Protein AF-A0A526YKR3-F1 (afdb_monomer)

Radius of gyration: 18.51 Å; Cα contacts (8 Å, |Δi|>4): 406; chains: 1; bounding box: 50×47×49 Å

Mean predicted aligned error: 12.33 Å

Structure (mmCIF, N/CA/C/O backbone):
data_AF-A0A526YKR3-F1
#
_entry.id   AF-A0A526YKR3-F1
#
loop_
_atom_site.group_PDB
_atom_site.id
_atom_site.type_symbol
_atom_site.label_atom_id
_atom_site.label_alt_id
_atom_site.label_comp_id
_atom_site.label_asym_id
_atom_site.label_entity_id
_atom_site.label_seq_id
_atom_site.pdbx_PDB_ins_code
_atom_site.Cartn_x
_atom_site.Cartn_y
_atom_site.Cartn_z
_atom_site.occupancy
_atom_site.B_iso_or_equiv
_atom_site.auth_seq_id
_atom_site.auth_comp_id
_atom_site.auth_asym_id
_atom_site.auth_atom_id
_atom_site.pdbx_PDB_model_num
ATOM 1 N N . MET A 1 1 ? -1.014 -14.390 -8.210 1.00 29.95 1 MET A N 1
ATOM 2 C CA . MET A 1 1 ? -0.315 -14.130 -6.930 1.00 29.95 1 MET A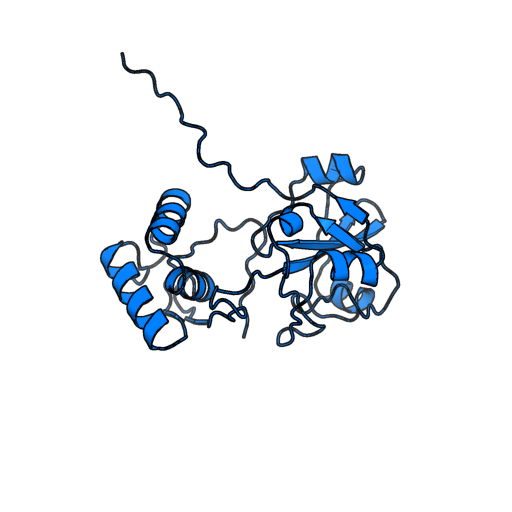 CA 1
ATOM 3 C C . MET A 1 1 ? 0.059 -12.651 -6.903 1.00 29.95 1 MET A C 1
ATOM 5 O O . MET A 1 1 ? 0.645 -12.193 -7.873 1.00 29.95 1 MET A O 1
ATOM 9 N N . ARG A 1 2 ? -0.350 -11.880 -5.886 1.00 34.53 2 ARG A N 1
ATOM 10 C CA . ARG A 1 2 ? 0.007 -10.453 -5.739 1.00 34.53 2 ARG A CA 1
ATOM 11 C C . ARG A 1 2 ? 1.278 -10.390 -4.881 1.00 34.53 2 ARG A C 1
ATOM 13 O O . ARG A 1 2 ? 1.299 -10.990 -3.812 1.00 34.53 2 ARG A O 1
ATOM 20 N N . ALA A 1 3 ? 2.345 -9.749 -5.351 1.00 31.16 3 ALA A N 1
ATOM 21 C CA . ALA A 1 3 ? 3.583 -9.617 -4.577 1.00 31.16 3 ALA A CA 1
ATOM 22 C C . ALA A 1 3 ? 3.488 -8.503 -3.511 1.00 31.16 3 ALA A C 1
ATOM 24 O O . ALA A 1 3 ? 2.885 -7.451 -3.724 1.00 31.16 3 ALA A O 1
ATOM 25 N N . PHE A 1 4 ? 4.092 -8.760 -2.349 1.00 35.62 4 PHE A N 1
ATOM 26 C CA . PHE A 1 4 ? 4.172 -7.838 -1.216 1.00 35.62 4 PHE A CA 1
ATOM 27 C C . PHE A 1 4 ? 5.488 -7.067 -1.244 1.00 35.62 4 PHE A C 1
ATOM 29 O O . PHE A 1 4 ? 6.558 -7.664 -1.346 1.00 35.62 4 PHE A O 1
ATOM 36 N N . PHE A 1 5 ? 5.425 -5.747 -1.072 1.00 35.66 5 PHE A N 1
ATOM 37 C CA . PHE A 1 5 ? 6.607 -4.942 -0.775 1.00 35.66 5 PHE A CA 1
ATOM 38 C C . PHE A 1 5 ? 6.733 -4.765 0.735 1.00 35.66 5 PHE A C 1
ATOM 40 O O . PHE A 1 5 ? 5.785 -4.340 1.399 1.00 35.66 5 PHE A O 1
ATOM 47 N N . ARG A 1 6 ? 7.916 -5.060 1.285 1.00 28.67 6 ARG A N 1
ATOM 48 C CA . ARG A 1 6 ? 8.225 -4.730 2.679 1.00 28.67 6 ARG A CA 1
ATOM 49 C C . ARG A 1 6 ? 8.150 -3.202 2.854 1.00 28.67 6 ARG A C 1
ATOM 51 O O . ARG A 1 6 ? 8.755 -2.475 2.058 1.00 28.67 6 ARG A O 1
ATOM 58 N N . PRO A 1 7 ? 7.439 -2.688 3.873 1.00 31.53 7 PRO A N 1
ATOM 59 C CA . PRO A 1 7 ? 7.455 -1.265 4.195 1.00 31.53 7 PRO A CA 1
ATOM 60 C C . PRO A 1 7 ? 8.904 -0.773 4.347 1.00 31.53 7 PRO A C 1
ATOM 62 O O . PRO A 1 7 ? 9.665 -1.337 5.126 1.00 31.53 7 PRO A O 1
ATOM 65 N N . GLY A 1 8 ? 9.309 0.243 3.575 1.00 33.47 8 GLY A N 1
ATOM 66 C CA . GLY A 1 8 ? 10.670 0.803 3.630 1.00 33.47 8 GLY A CA 1
ATOM 67 C C . GLY A 1 8 ? 11.578 0.509 2.423 1.00 33.47 8 GLY A C 1
ATOM 68 O O . GLY A 1 8 ? 12.514 1.272 2.171 1.00 33.47 8 GLY A O 1
ATOM 69 N N . THR A 1 9 ? 11.292 -0.503 1.598 1.00 43.19 9 THR A N 1
ATOM 70 C CA . THR A 1 9 ? 12.128 -0.838 0.425 1.00 43.19 9 THR A CA 1
ATOM 71 C C . THR A 1 9 ? 11.939 0.182 -0.691 1.00 43.19 9 THR A C 1
ATOM 73 O O . THR A 1 9 ? 10.834 0.268 -1.224 1.00 43.19 9 THR A O 1
ATOM 76 N N . ARG A 1 10 ? 12.956 1.008 -1.021 1.00 51.88 10 ARG A N 1
ATOM 77 C CA . ARG A 1 10 ? 12.908 1.879 -2.221 1.00 51.88 10 ARG A CA 1
ATOM 78 C C . ARG A 1 10 ? 12.440 1.002 -3.385 1.00 51.88 10 ARG A C 1
ATOM 80 O O . ARG A 1 10 ? 13.069 -0.017 -3.665 1.00 51.88 10 ARG A O 1
ATOM 87 N N . SER A 1 11 ? 11.265 1.298 -3.934 1.00 59.22 11 SER A N 1
ATOM 88 C CA . SER A 1 11 ? 10.612 0.383 -4.864 1.00 59.22 11 SER A CA 1
ATOM 89 C C . SER A 1 11 ? 11.416 0.361 -6.160 1.00 59.22 11 SER A C 1
ATOM 91 O O . SER A 1 11 ? 11.430 1.346 -6.891 1.00 59.22 11 SER A O 1
ATOM 93 N N . SER A 1 12 ? 12.113 -0.744 -6.426 1.00 72.94 12 SER A N 1
ATOM 94 C CA . SER A 1 12 ? 12.835 -0.976 -7.679 1.00 72.94 12 SER A CA 1
ATOM 95 C C . SER A 1 12 ? 11.827 -1.302 -8.779 1.00 72.94 12 SER A C 1
ATOM 97 O O . SER A 1 12 ? 11.601 -2.468 -9.106 1.00 72.94 12 SER A O 1
ATOM 99 N N . PHE A 1 13 ? 11.133 -0.279 -9.285 1.00 80.88 13 PHE A N 1
ATOM 100 C CA . PHE A 1 13 ?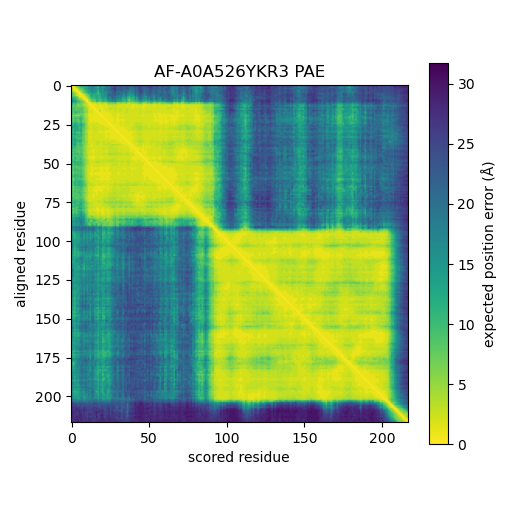 10.044 -0.468 -10.247 1.00 80.88 13 PHE A CA 1
ATOM 101 C C . PHE A 1 13 ? 10.523 -1.174 -11.522 1.00 80.88 13 PHE A C 1
ATOM 103 O O . PHE A 1 13 ? 9.814 -2.030 -12.038 1.00 80.88 13 PHE A O 1
ATOM 110 N N . HIS A 1 14 ? 11.743 -0.878 -11.978 1.00 90.44 14 HIS A N 1
ATOM 111 C CA . HIS A 1 14 ? 12.370 -1.499 -13.150 1.00 90.44 14 HIS A CA 1
ATOM 112 C C . HIS A 1 14 ? 12.821 -2.945 -12.937 1.00 90.44 14 HIS A C 1
ATOM 114 O O . HIS A 1 14 ? 13.105 -3.640 -13.902 1.00 90.44 14 HIS A O 1
ATOM 120 N N . ALA A 1 15 ? 12.916 -3.388 -11.685 1.00 85.44 15 ALA A N 1
ATOM 121 C CA . ALA A 1 15 ? 13.457 -4.689 -11.309 1.00 85.44 15 ALA A CA 1
ATOM 122 C C . ALA A 1 15 ? 12.457 -5.487 -10.465 1.00 85.44 15 ALA A C 1
ATOM 124 O O . ALA A 1 15 ? 12.858 -6.246 -9.598 1.00 85.44 15 ALA A O 1
ATOM 125 N N . SER A 1 16 ? 11.154 -5.244 -10.621 1.00 81.12 16 SER A N 1
ATOM 126 C CA . SER A 1 16 ? 10.121 -6.043 -9.959 1.00 81.12 16 SER A CA 1
ATOM 127 C C . SER A 1 16 ? 8.940 -6.266 -10.885 1.00 81.12 16 SER A C 1
ATOM 129 O O . SER A 1 16 ? 8.538 -5.349 -11.603 1.00 81.12 16 SER A O 1
ATOM 131 N N . GLY A 1 17 ? 8.333 -7.452 -10.823 1.00 70.81 17 GLY A N 1
ATOM 132 C CA . GLY A 1 17 ? 7.178 -7.789 -11.659 1.00 70.81 17 GLY A CA 1
ATOM 133 C C . GLY A 1 17 ? 6.062 -6.748 -11.529 1.00 70.81 17 GLY A C 1
ATOM 134 O O . GLY A 1 17 ? 5.647 -6.148 -12.518 1.00 70.81 17 GLY A O 1
ATOM 135 N N . ILE A 1 18 ? 5.623 -6.437 -10.305 1.00 69.88 18 ILE A N 1
ATOM 136 C CA . ILE A 1 18 ? 4.580 -5.416 -10.091 1.00 69.88 18 ILE A CA 1
ATOM 137 C C . ILE A 1 18 ? 5.016 -4.052 -10.621 1.00 69.88 18 ILE A C 1
ATOM 139 O O . ILE A 1 18 ? 4.227 -3.372 -11.273 1.00 69.88 18 ILE A O 1
ATOM 143 N N . GLY A 1 19 ? 6.255 -3.644 -10.342 1.00 78.00 19 GLY A N 1
ATOM 144 C CA . GLY A 1 19 ? 6.750 -2.343 -10.761 1.00 78.00 19 GLY A CA 1
ATOM 145 C C . GLY A 1 19 ? 6.691 -2.177 -12.274 1.00 78.00 19 GLY A C 1
ATOM 146 O O . GLY A 1 19 ? 6.124 -1.201 -12.761 1.00 78.00 19 GLY A O 1
ATOM 147 N N . LYS A 1 20 ? 7.174 -3.179 -13.013 1.00 87.12 20 LYS A N 1
ATOM 148 C CA . LYS A 1 20 ? 7.140 -3.188 -14.476 1.00 87.12 20 LYS A CA 1
ATOM 149 C C . LYS A 1 20 ? 5.714 -3.286 -15.026 1.00 87.12 20 LYS A C 1
ATOM 151 O O . LYS A 1 20 ? 5.400 -2.613 -16.002 1.00 87.12 20 LYS A O 1
ATOM 156 N N . ALA A 1 21 ? 4.830 -4.043 -14.368 1.00 75.75 21 ALA A N 1
ATOM 157 C CA . ALA A 1 21 ? 3.409 -4.101 -14.725 1.00 75.75 21 ALA A CA 1
ATOM 158 C C . ALA A 1 21 ? 2.715 -2.741 -14.570 1.00 75.75 21 ALA A C 1
ATOM 160 O O . ALA A 1 21 ? 1.887 -2.386 -15.396 1.00 75.75 21 ALA A O 1
ATOM 161 N N . VAL A 1 22 ? 3.062 -1.953 -13.548 1.00 79.00 22 VAL A N 1
ATOM 162 C CA . VAL A 1 22 ? 2.541 -0.586 -13.397 1.00 79.00 22 VAL A CA 1
ATOM 163 C C . VAL A 1 22 ? 3.149 0.342 -14.448 1.00 79.00 22 VAL A C 1
ATOM 165 O O . VAL A 1 22 ? 2.409 1.024 -15.153 1.00 79.00 22 VAL A O 1
ATOM 168 N N . LEU A 1 23 ? 4.480 0.352 -14.588 1.00 84.06 23 LEU A N 1
ATOM 169 C CA . LEU A 1 23 ? 5.191 1.244 -15.511 1.00 84.06 23 LEU A CA 1
ATOM 170 C C . LEU A 1 23 ? 4.730 1.090 -16.967 1.00 84.06 23 LEU A C 1
ATOM 172 O O . LEU A 1 23 ? 4.634 2.091 -17.670 1.00 84.06 23 LEU A O 1
ATOM 176 N N . ALA A 1 24 ? 4.412 -0.129 -17.408 1.00 86.06 24 ALA A N 1
ATOM 177 C CA . ALA A 1 24 ? 4.000 -0.407 -18.785 1.00 86.06 24 ALA A CA 1
ATOM 178 C C . ALA A 1 24 ? 2.694 0.293 -19.203 1.00 86.06 24 ALA A C 1
ATOM 180 O O . ALA A 1 24 ? 2.435 0.461 -20.394 1.00 86.06 24 ALA A O 1
ATOM 181 N N . HIS A 1 25 ? 1.883 0.719 -18.233 1.00 81.94 25 HIS A N 1
ATOM 182 C CA . HIS A 1 25 ? 0.598 1.378 -18.468 1.00 81.94 25 HIS A CA 1
ATOM 183 C C . HIS A 1 25 ? 0.586 2.850 -18.039 1.00 81.94 25 HIS A C 1
ATOM 185 O O . HIS A 1 25 ? -0.467 3.479 -18.043 1.00 81.94 25 HIS A O 1
ATOM 191 N N . LEU A 1 26 ? 1.743 3.413 -17.684 1.00 79.62 26 LEU A N 1
ATOM 192 C CA . LEU A 1 26 ? 1.886 4.846 -17.449 1.00 79.62 26 LEU A CA 1
ATOM 193 C C . LEU A 1 26 ? 2.267 5.581 -18.736 1.00 79.62 26 LEU A C 1
ATOM 195 O O . LEU A 1 26 ? 2.950 5.041 -19.605 1.00 79.62 26 LEU A O 1
ATOM 199 N N . GLU A 1 27 ? 1.890 6.856 -18.805 1.00 81.00 27 GLU A N 1
ATOM 200 C CA . GLU A 1 27 ? 2.369 7.766 -19.845 1.00 81.00 27 GLU A CA 1
ATOM 201 C C . GLU A 1 27 ? 3.907 7.897 -19.815 1.00 81.00 27 GLU A C 1
ATOM 203 O O . GLU A 1 27 ? 4.494 7.941 -18.722 1.00 81.00 27 GLU A O 1
ATOM 208 N N . PRO A 1 28 ? 4.588 8.023 -20.973 1.00 83.44 28 PRO A N 1
ATOM 209 C CA . PRO A 1 28 ? 6.052 8.063 -21.048 1.00 83.44 28 PRO A CA 1
ATOM 210 C C . PRO A 1 28 ? 6.698 9.119 -20.140 1.00 83.44 28 PRO A C 1
ATOM 212 O O . PRO A 1 28 ? 7.747 8.883 -19.535 1.00 83.44 28 PRO A O 1
ATOM 215 N N . GLN A 1 29 ? 6.053 10.278 -19.981 1.00 80.19 29 GLN A N 1
ATOM 216 C CA . GLN A 1 29 ? 6.527 11.360 -19.116 1.00 80.19 29 GLN A CA 1
ATOM 217 C C . GLN A 1 29 ? 6.503 10.945 -17.637 1.00 80.19 29 GLN A C 1
ATOM 219 O O . GLN A 1 29 ? 7.442 11.252 -16.894 1.00 80.19 29 GLN A O 1
ATOM 224 N N . ARG A 1 30 ? 5.465 10.207 -17.215 1.00 76.31 30 ARG A N 1
ATOM 225 C CA . ARG A 1 30 ? 5.330 9.673 -15.850 1.00 76.31 30 ARG A CA 1
ATOM 226 C C . ARG A 1 30 ? 6.339 8.561 -15.594 1.00 76.31 30 ARG A C 1
ATOM 228 O O . ARG A 1 30 ? 6.963 8.568 -14.536 1.00 76.31 30 ARG A O 1
ATOM 235 N N . VAL A 1 31 ? 6.564 7.668 -16.561 1.00 81.00 31 VAL A N 1
ATOM 236 C CA . VAL A 1 31 ? 7.635 6.656 -16.483 1.00 81.00 31 VAL A CA 1
ATOM 237 C C . VAL A 1 31 ? 8.982 7.344 -16.276 1.00 81.00 31 VAL A C 1
ATOM 239 O O . VAL A 1 31 ? 9.673 7.056 -15.301 1.00 81.00 31 VAL A O 1
ATOM 242 N N . GLY A 1 32 ? 9.321 8.328 -17.114 1.00 83.44 32 GLY A N 1
ATOM 243 C CA . GLY A 1 32 ? 10.562 9.091 -16.977 1.00 83.44 32 GLY A CA 1
ATOM 244 C C . GLY A 1 32 ? 10.705 9.779 -15.613 1.00 83.44 32 GLY A C 1
ATOM 245 O O . GLY A 1 32 ? 11.791 9.779 -15.037 1.00 83.44 32 GLY A O 1
ATOM 246 N N . ALA A 1 33 ? 9.619 10.329 -15.060 1.00 78.50 33 ALA A N 1
ATOM 247 C CA . ALA A 1 33 ? 9.621 10.931 -13.726 1.00 78.50 33 ALA A CA 1
ATOM 248 C C . ALA A 1 33 ? 9.877 9.902 -12.612 1.00 78.50 33 ALA A C 1
ATOM 250 O O . ALA A 1 33 ? 10.681 10.162 -11.715 1.00 78.50 33 ALA A O 1
ATOM 251 N N . VAL A 1 34 ? 9.245 8.724 -12.688 1.00 77.62 34 VAL A N 1
ATOM 252 C CA . VAL A 1 34 ? 9.480 7.625 -11.739 1.00 77.62 34 VAL A CA 1
ATOM 253 C C . VAL A 1 34 ? 10.937 7.175 -11.802 1.00 77.62 34 VAL A C 1
ATOM 255 O O . VAL A 1 34 ? 11.591 7.136 -10.762 1.00 77.62 34 VAL A O 1
ATOM 258 N N . LEU A 1 35 ? 11.472 6.926 -13.000 1.00 85.94 35 LEU A N 1
ATOM 259 C CA . LEU A 1 35 ? 12.841 6.432 -13.181 1.00 85.94 35 LEU A CA 1
ATOM 260 C C . LEU A 1 35 ? 13.904 7.440 -12.737 1.00 85.94 35 LEU A C 1
ATOM 262 O O . LEU A 1 35 ? 14.876 7.044 -12.100 1.00 85.94 35 LEU A O 1
ATOM 266 N N . ARG A 1 36 ? 13.712 8.744 -12.983 1.00 85.56 36 ARG A N 1
ATOM 267 C CA . ARG A 1 36 ? 14.613 9.787 -12.451 1.00 85.56 36 ARG A CA 1
ATOM 268 C C . ARG A 1 36 ? 14.665 9.787 -10.923 1.00 85.56 36 ARG A C 1
ATOM 270 O O . ARG A 1 36 ? 15.706 10.090 -10.351 1.00 85.56 36 ARG A O 1
ATOM 277 N N . ARG A 1 37 ? 13.552 9.453 -10.263 1.00 78.44 37 ARG A N 1
ATOM 278 C CA . ARG A 1 37 ? 13.442 9.432 -8.798 1.00 78.44 37 ARG A CA 1
ATOM 279 C C . ARG A 1 37 ? 13.991 8.148 -8.183 1.00 78.44 37 ARG A C 1
ATOM 281 O O . ARG A 1 37 ? 14.605 8.195 -7.122 1.00 78.44 37 ARG A O 1
ATOM 288 N N . THR A 1 38 ? 13.710 7.000 -8.793 1.00 77.94 38 THR A N 1
ATOM 289 C CA . THR A 1 38 ? 14.065 5.688 -8.230 1.00 77.94 38 THR A CA 1
ATOM 290 C C . THR A 1 38 ? 15.414 5.175 -8.709 1.00 77.94 38 THR A C 1
ATOM 292 O O . THR A 1 38 ? 15.998 4.325 -8.044 1.00 77.94 38 THR A O 1
ATOM 295 N N . GLY A 1 39 ? 15.905 5.689 -9.837 1.00 88.12 39 GLY A N 1
ATOM 296 C CA . GLY A 1 39 ? 17.078 5.175 -10.526 1.00 88.12 39 GLY A CA 1
ATOM 297 C C . GLY A 1 39 ? 16.824 3.827 -11.202 1.00 88.12 39 GLY A C 1
ATOM 298 O O . GLY A 1 39 ? 15.737 3.251 -11.116 1.00 88.12 39 GLY A O 1
ATOM 299 N N . LEU A 1 40 ? 17.872 3.340 -11.865 1.00 92.31 40 LEU A N 1
ATOM 300 C CA . LEU A 1 40 ? 17.950 2.032 -12.518 1.00 92.31 40 LEU A CA 1
ATOM 301 C C . LEU A 1 40 ? 19.101 1.216 -11.918 1.00 92.31 40 LEU A C 1
ATOM 303 O O . LEU A 1 40 ? 19.961 0.703 -12.627 1.00 92.31 40 LEU A O 1
ATOM 307 N N . GLU A 1 41 ? 19.152 1.149 -10.587 1.00 91.56 41 GLU A N 1
ATOM 308 C CA . GLU A 1 41 ? 20.174 0.381 -9.872 1.00 91.56 41 GLU A CA 1
ATOM 309 C C . GLU A 1 41 ? 20.199 -1.073 -10.361 1.00 91.56 41 GLU A C 1
ATOM 311 O O . GLU A 1 41 ? 19.155 -1.711 -10.517 1.00 91.56 41 GLU A O 1
ATOM 316 N N . ARG A 1 42 ? 21.398 -1.589 -10.625 1.00 93.94 42 ARG A N 1
ATOM 317 C CA . ARG A 1 42 ? 21.606 -2.984 -11.007 1.00 93.94 42 ARG A CA 1
ATOM 318 C C . ARG A 1 42 ? 21.681 -3.841 -9.744 1.00 93.94 42 ARG A C 1
ATOM 320 O O . ARG A 1 42 ? 22.515 -3.572 -8.888 1.00 93.94 42 ARG A O 1
ATOM 327 N N . PHE A 1 43 ? 20.853 -4.882 -9.655 1.00 88.19 43 PHE A N 1
ATOM 328 C CA . PHE A 1 43 ? 20.859 -5.835 -8.535 1.00 88.19 43 PHE A CA 1
ATOM 329 C C . PHE A 1 43 ? 21.471 -7.185 -8.927 1.00 88.19 43 PHE A C 1
ATOM 331 O O . PHE A 1 43 ? 22.130 -7.830 -8.117 1.00 88.19 43 PHE A O 1
ATOM 338 N N . THR A 1 44 ? 21.267 -7.602 -10.174 1.00 88.81 44 THR A N 1
ATOM 339 C CA . THR A 1 44 ? 21.740 -8.858 -10.760 1.00 88.81 44 THR A CA 1
ATOM 340 C C . THR A 1 44 ? 22.252 -8.616 -12.181 1.00 88.81 44 THR A C 1
ATOM 342 O O . THR A 1 44 ? 22.145 -7.520 -12.743 1.00 88.81 44 THR A O 1
ATOM 345 N N . GLU A 1 45 ? 22.805 -9.652 -12.807 1.00 93.25 45 GLU A N 1
ATOM 346 C CA . GLU A 1 45 ? 23.199 -9.602 -14.220 1.00 93.25 45 GLU A CA 1
ATOM 347 C C . GLU A 1 45 ? 21.998 -9.364 -15.146 1.00 93.25 45 GLU A C 1
ATOM 349 O O . GLU A 1 45 ? 22.129 -8.685 -16.166 1.00 93.25 45 GLU A O 1
ATOM 354 N N . LYS A 1 46 ? 20.816 -9.840 -14.740 1.00 88.94 46 LYS A N 1
ATOM 355 C CA . LYS A 1 46 ? 19.570 -9.750 -15.504 1.00 88.94 46 LYS A CA 1
ATOM 356 C C . LYS A 1 46 ? 18.791 -8.458 -15.278 1.00 88.94 46 LYS A C 1
ATOM 358 O O . LYS A 1 46 ? 17.842 -8.197 -16.009 1.00 88.94 46 LYS A O 1
ATOM 363 N N . THR A 1 47 ? 19.173 -7.626 -14.303 1.00 94.50 47 THR A N 1
ATOM 364 C CA . THR A 1 47 ? 18.467 -6.365 -14.045 1.00 94.50 47 THR A CA 1
ATOM 365 C C . THR A 1 47 ? 18.424 -5.475 -15.288 1.00 94.50 47 THR A C 1
ATOM 367 O O . THR A 1 47 ? 19.464 -5.163 -15.872 1.00 94.50 47 THR A O 1
ATOM 370 N N . LEU A 1 48 ? 17.229 -4.976 -15.623 1.00 94.19 48 LEU A N 1
ATOM 371 C CA . LEU A 1 48 ? 17.001 -3.980 -16.676 1.00 94.19 48 LEU A CA 1
ATOM 372 C C . LEU A 1 48 ? 17.497 -2.588 -16.245 1.00 94.19 48 LEU A C 1
ATOM 374 O O . LEU A 1 48 ? 16.714 -1.668 -16.016 1.00 94.19 48 LEU A O 1
ATOM 378 N N . SER A 1 49 ? 18.813 -2.441 -16.082 1.00 93.62 49 SER A N 1
ATOM 379 C CA . SER A 1 49 ? 19.463 -1.204 -15.627 1.00 93.62 49 SER A CA 1
ATOM 380 C C . SER A 1 49 ? 19.674 -0.167 -16.744 1.00 93.62 49 SER A C 1
ATOM 382 O O . SER A 1 49 ? 20.304 0.860 -16.514 1.00 93.62 49 SER A O 1
ATOM 384 N N . ASP A 1 50 ? 19.202 -0.454 -17.958 1.00 92.62 50 ASP A N 1
ATOM 385 C CA . ASP A 1 50 ? 19.282 0.405 -19.141 1.00 92.62 50 ASP A CA 1
ATOM 386 C C . ASP A 1 50 ? 17.874 0.866 -19.550 1.00 92.62 50 ASP A C 1
ATOM 388 O O . ASP A 1 50 ? 16.927 0.075 -19.553 1.00 92.62 50 ASP A O 1
ATOM 392 N N . ILE A 1 51 ? 17.730 2.151 -19.893 1.00 91.81 51 ILE A N 1
ATOM 393 C CA . ILE A 1 51 ? 16.428 2.747 -20.238 1.00 91.81 51 ILE A CA 1
ATOM 394 C C . ILE A 1 51 ? 15.835 2.107 -21.494 1.00 91.81 51 ILE A C 1
ATOM 396 O O . ILE A 1 51 ? 14.627 1.886 -21.538 1.00 91.81 51 ILE A O 1
ATOM 400 N N . SER A 1 52 ? 16.656 1.820 -22.503 1.00 93.00 52 SER A N 1
ATOM 401 C CA . SER A 1 52 ? 16.201 1.238 -23.766 1.00 93.00 52 SER A CA 1
ATOM 402 C C . SER A 1 52 ? 15.731 -0.201 -23.557 1.00 93.00 52 SER A C 1
ATOM 404 O O . SER A 1 52 ? 14.638 -0.568 -23.991 1.00 93.00 52 SER A O 1
ATOM 406 N N . ALA A 1 53 ? 16.498 -0.991 -22.799 1.00 93.25 53 ALA A N 1
ATOM 407 C CA . ALA A 1 53 ? 16.126 -2.355 -22.427 1.00 93.25 53 ALA A CA 1
ATOM 408 C C . ALA A 1 53 ? 14.828 -2.392 -21.606 1.00 93.25 53 ALA A C 1
ATOM 410 O O . ALA A 1 53 ? 13.929 -3.180 -21.902 1.00 93.25 53 ALA A O 1
ATOM 411 N N . LEU A 1 54 ? 14.692 -1.503 -20.615 1.00 95.06 54 LEU A N 1
ATOM 412 C CA . LEU A 1 54 ? 13.458 -1.384 -19.844 1.00 95.06 54 LEU A CA 1
ATOM 413 C C . LEU A 1 54 ? 12.288 -0.960 -20.735 1.00 95.06 54 LEU A C 1
ATOM 415 O O . LEU A 1 54 ? 11.234 -1.578 -20.666 1.00 95.06 54 LEU A O 1
ATOM 419 N N . ALA A 1 55 ? 12.454 0.051 -21.589 1.00 94.44 55 ALA A N 1
ATOM 420 C CA . ALA A 1 55 ? 11.397 0.514 -22.486 1.00 94.44 55 ALA A CA 1
ATOM 421 C C . ALA A 1 55 ? 10.901 -0.605 -23.415 1.00 94.44 55 ALA A C 1
ATOM 423 O O . ALA A 1 55 ? 9.692 -0.757 -23.593 1.00 94.44 55 ALA A O 1
ATOM 424 N N . HIS A 1 56 ? 11.810 -1.423 -23.950 1.00 95.12 56 HIS A N 1
ATOM 425 C CA . HIS A 1 56 ? 11.455 -2.582 -24.766 1.00 95.12 56 HIS A CA 1
ATOM 426 C C . HIS A 1 56 ? 10.639 -3.619 -23.977 1.00 95.12 56 HIS A C 1
ATOM 428 O O . HIS A 1 56 ? 9.614 -4.112 -24.462 1.00 95.12 56 HIS A O 1
ATOM 434 N N . ASP A 1 57 ? 11.045 -3.922 -22.741 1.00 95.00 57 ASP A N 1
ATOM 435 C CA . ASP A 1 57 ? 10.281 -4.824 -21.875 1.00 95.00 57 ASP A CA 1
ATOM 436 C C . ASP A 1 57 ? 8.909 -4.230 -21.523 1.00 95.00 57 ASP A C 1
ATOM 438 O O . ASP A 1 57 ? 7.906 -4.929 -21.606 1.00 95.00 57 ASP A O 1
ATOM 442 N N . LEU A 1 58 ? 8.809 -2.928 -21.233 1.00 94.12 58 LEU A N 1
ATOM 443 C CA . LEU A 1 58 ? 7.527 -2.266 -20.955 1.00 94.12 58 LEU A CA 1
ATOM 444 C C . LEU A 1 58 ? 6.560 -2.331 -22.148 1.00 94.12 58 LEU A C 1
ATOM 446 O O . LEU A 1 58 ? 5.371 -2.582 -21.949 1.00 94.12 58 LEU A O 1
ATOM 450 N N . VAL A 1 59 ? 7.049 -2.166 -23.383 1.00 93.69 59 VAL A N 1
ATOM 451 C CA . VAL A 1 59 ? 6.236 -2.371 -24.599 1.00 93.69 59 VAL A CA 1
ATOM 452 C C . VAL A 1 59 ? 5.745 -3.815 -24.676 1.00 93.69 59 VAL A C 1
ATOM 454 O O . VAL A 1 59 ? 4.557 -4.055 -24.898 1.00 93.69 59 VAL A O 1
ATOM 457 N N . THR A 1 60 ? 6.632 -4.777 -24.422 1.00 87.06 60 THR A N 1
ATOM 458 C CA . THR A 1 60 ? 6.289 -6.206 -24.406 1.00 87.06 60 THR A CA 1
ATOM 459 C C . THR A 1 60 ? 5.228 -6.512 -23.349 1.00 87.06 60 THR A C 1
ATOM 461 O O . THR A 1 60 ? 4.258 -7.211 -23.634 1.00 87.06 60 THR A O 1
ATOM 464 N N . ILE A 1 61 ? 5.367 -5.947 -22.148 1.00 84.25 61 ILE A N 1
ATOM 465 C CA . ILE A 1 61 ? 4.413 -6.071 -21.039 1.00 84.25 61 ILE A CA 1
ATOM 466 C C . ILE A 1 61 ? 3.048 -5.527 -21.433 1.00 84.25 61 ILE A C 1
ATOM 468 O O . ILE A 1 61 ? 2.046 -6.210 -21.228 1.00 84.25 61 ILE A O 1
ATOM 472 N N . LYS A 1 62 ? 3.011 -4.332 -22.030 1.00 82.38 62 LYS A N 1
ATOM 473 C CA . LYS A 1 62 ? 1.768 -3.692 -22.467 1.00 82.38 62 LYS A CA 1
ATOM 474 C C . LYS A 1 62 ? 1.036 -4.534 -23.512 1.00 82.38 62 LYS A C 1
ATOM 476 O O . LYS A 1 62 ? -0.180 -4.663 -23.431 1.00 82.38 62 LYS A O 1
ATOM 481 N N . LEU A 1 63 ? 1.769 -5.129 -24.457 1.00 77.94 63 LEU A N 1
ATOM 482 C CA . LEU A 1 63 ? 1.201 -5.995 -25.496 1.00 77.94 63 LEU A CA 1
ATOM 483 C C . LEU A 1 63 ? 0.725 -7.347 -24.947 1.00 77.94 63 LEU A C 1
ATOM 485 O O . LEU A 1 63 ? -0.334 -7.821 -25.348 1.00 77.94 63 LEU A O 1
ATOM 489 N N . ARG A 1 64 ? 1.482 -7.975 -24.034 1.00 76.75 64 ARG A N 1
ATOM 490 C CA . ARG A 1 64 ? 1.142 -9.307 -23.491 1.00 76.75 64 ARG A CA 1
ATOM 491 C C . ARG A 1 64 ? 0.176 -9.271 -22.304 1.00 76.75 64 ARG A C 1
ATOM 493 O O . ARG A 1 64 ? -0.408 -10.298 -21.978 1.00 76.75 64 ARG A O 1
ATOM 500 N N . GLY A 1 65 ? 0.023 -8.122 -21.646 1.00 65.44 65 GLY A N 1
ATOM 501 C CA . GLY A 1 65 ? -0.886 -7.909 -20.513 1.00 65.44 65 GLY A CA 1
ATOM 502 C C . GLY A 1 65 ? -0.342 -8.329 -19.141 1.00 65.44 65 GLY A C 1
ATOM 503 O O . GLY A 1 65 ? -1.074 -8.303 -18.153 1.00 65.44 65 GLY A O 1
ATOM 504 N N . TRP A 1 66 ? 0.928 -8.720 -19.048 1.00 61.53 66 TRP A N 1
ATOM 505 C CA . TRP A 1 66 ? 1.583 -9.124 -17.800 1.00 61.53 66 TRP A CA 1
ATOM 506 C C . TRP A 1 66 ? 3.090 -8.878 -17.875 1.00 61.53 66 TRP A C 1
ATOM 508 O O . TRP A 1 66 ? 3.662 -8.724 -18.948 1.00 61.53 66 TRP A O 1
ATOM 518 N N . SER A 1 67 ? 3.751 -8.812 -16.731 1.00 75.19 67 SER A N 1
ATOM 519 C CA . SER A 1 67 ? 5.187 -8.659 -16.569 1.00 75.19 67 SER A CA 1
ATOM 520 C C . SER A 1 67 ? 5.819 -9.919 -16.017 1.00 75.19 67 SER A C 1
ATOM 522 O O . SER A 1 67 ? 5.156 -10.742 -15.387 1.00 75.19 67 SER A O 1
ATOM 524 N N . VAL A 1 68 ? 7.121 -10.031 -16.253 1.00 78.31 68 VAL A N 1
ATOM 525 C CA . VAL A 1 68 ? 7.994 -11.057 -15.694 1.00 78.31 68 VAL A CA 1
ATOM 526 C C . VAL A 1 68 ? 9.082 -10.350 -14.917 1.00 78.31 68 VAL A C 1
ATOM 528 O O . VAL A 1 68 ? 9.679 -9.426 -15.451 1.00 78.31 68 VAL A O 1
ATOM 531 N N . ASP A 1 69 ? 9.320 -10.768 -13.686 1.00 78.00 69 ASP A N 1
ATOM 532 C CA . ASP A 1 69 ? 10.618 -10.642 -13.028 1.00 78.00 69 ASP A CA 1
ATOM 533 C C . ASP A 1 69 ? 11.340 -11.979 -13.274 1.00 78.00 69 ASP A C 1
ATOM 535 O O . ASP A 1 69 ? 10.901 -12.999 -12.744 1.00 78.00 69 ASP A O 1
ATOM 539 N N . ASP A 1 70 ? 12.338 -12.017 -14.153 1.00 83.12 70 ASP A N 1
ATOM 540 C CA . ASP A 1 70 ? 13.242 -13.141 -14.394 1.00 83.12 70 ASP A CA 1
ATOM 541 C C . ASP A 1 70 ? 14.571 -12.911 -13.661 1.00 83.12 70 ASP A C 1
ATOM 543 O O . ASP A 1 70 ? 15.632 -12.809 -14.272 1.00 83.12 70 ASP A O 1
ATOM 547 N N . GLU A 1 71 ? 14.516 -12.850 -12.331 1.00 82.75 71 GLU A N 1
ATOM 548 C CA . GLU A 1 71 ? 15.681 -12.656 -11.462 1.00 82.75 71 GLU A CA 1
ATOM 549 C C . GLU A 1 71 ? 16.306 -11.254 -11.552 1.00 82.75 71 GLU A C 1
ATOM 551 O O . GLU A 1 71 ? 17.488 -11.085 -11.244 1.00 82.75 71 GLU A O 1
ATOM 556 N N . GLU A 1 72 ? 15.556 -10.214 -11.934 1.00 87.81 72 GLU A N 1
ATOM 557 C CA . GLU A 1 72 ? 16.086 -8.845 -12.000 1.00 87.81 72 GLU A CA 1
ATOM 558 C C . GLU A 1 72 ? 16.381 -8.271 -10.620 1.00 87.81 72 GLU A C 1
ATOM 560 O O . GLU A 1 72 ? 17.236 -7.389 -10.517 1.00 87.81 72 GLU A O 1
ATOM 565 N N . ARG A 1 73 ? 15.692 -8.731 -9.566 1.00 78.94 73 ARG A N 1
ATOM 566 C CA . ARG A 1 73 ? 15.953 -8.279 -8.189 1.00 78.94 73 ARG A CA 1
ATOM 567 C C . ARG A 1 73 ? 16.895 -9.187 -7.413 1.00 78.94 73 ARG A C 1
ATOM 569 O O . ARG A 1 73 ? 17.762 -8.685 -6.704 1.00 78.94 73 ARG A O 1
ATOM 576 N N . HIS A 1 74 ? 16.676 -10.496 -7.485 1.00 75.75 74 HIS A N 1
ATOM 577 C CA . HIS A 1 74 ? 17.425 -11.491 -6.722 1.00 75.75 74 HIS A CA 1
ATOM 578 C C . HIS A 1 74 ? 17.675 -12.725 -7.596 1.00 75.75 74 HIS A C 1
ATOM 580 O O . HIS A 1 74 ? 16.716 -13.226 -8.190 1.00 75.75 74 HIS A O 1
ATOM 586 N N . PRO A 1 75 ? 18.909 -13.261 -7.639 1.00 72.12 75 PRO A N 1
ATOM 587 C CA . PRO A 1 75 ? 19.183 -14.522 -8.322 1.00 72.12 75 PRO A CA 1
ATOM 588 C C . PRO A 1 75 ? 18.290 -15.647 -7.780 1.00 72.12 75 PRO A C 1
ATOM 590 O O . PRO A 1 75 ? 18.050 -15.741 -6.575 1.00 72.12 75 PRO A O 1
ATOM 593 N N . GLY A 1 76 ? 17.770 -16.484 -8.669 1.00 65.81 76 GLY A N 1
ATOM 594 C CA . GLY A 1 76 ? 16.846 -17.578 -8.377 1.00 65.81 76 GLY A CA 1
ATOM 595 C C . GLY A 1 76 ? 15.383 -17.168 -8.173 1.00 65.81 76 GLY A C 1
ATOM 596 O O . GLY A 1 76 ? 14.519 -18.044 -8.142 1.00 65.81 76 GLY A O 1
ATOM 597 N N . MET A 1 77 ? 15.065 -15.872 -8.061 1.00 58.97 77 MET A N 1
ATOM 598 C CA . MET A 1 77 ? 13.697 -15.394 -7.841 1.00 58.97 77 MET A CA 1
ATOM 599 C C . MET A 1 77 ? 13.026 -15.007 -9.154 1.00 58.97 77 MET A C 1
ATOM 601 O O . MET A 1 77 ? 13.510 -14.136 -9.860 1.00 58.97 77 MET A O 1
ATOM 605 N N . ARG A 1 78 ? 11.867 -15.602 -9.445 1.00 62.19 78 ARG A N 1
ATOM 606 C CA . ARG A 1 78 ? 11.054 -15.241 -10.610 1.00 62.19 78 ARG A CA 1
ATOM 607 C C . ARG A 1 78 ? 9.621 -14.954 -10.206 1.00 62.19 78 ARG A C 1
ATOM 609 O O . ARG A 1 78 ? 9.070 -15.666 -9.366 1.00 62.19 78 ARG A O 1
ATOM 616 N N . CYS A 1 79 ? 8.991 -13.949 -10.802 1.00 56.12 79 CYS A N 1
ATOM 617 C CA . CYS A 1 79 ? 7.566 -13.703 -10.597 1.00 56.12 79 CYS A CA 1
ATOM 618 C C . CYS A 1 79 ? 6.875 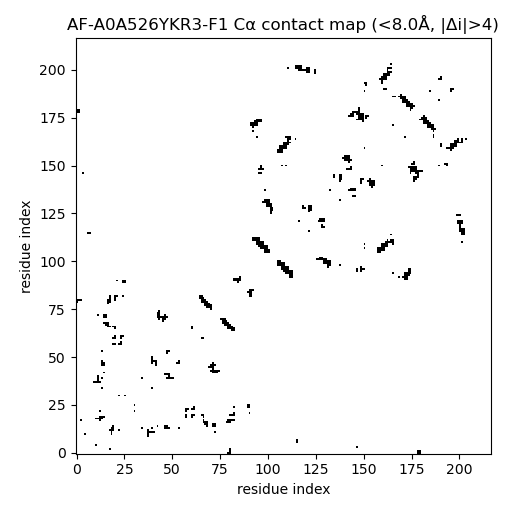-13.175 -11.853 1.00 56.12 79 CYS A C 1
ATOM 620 O O . CYS A 1 79 ? 7.515 -12.683 -12.775 1.00 56.12 79 CYS A O 1
ATOM 622 N N . VAL A 1 80 ? 5.547 -13.272 -11.876 1.00 49.88 80 VAL A N 1
ATOM 623 C CA . VAL A 1 80 ? 4.704 -12.632 -12.889 1.00 49.88 80 VAL A CA 1
ATOM 624 C C . VAL A 1 80 ? 3.715 -11.689 -12.219 1.00 49.88 80 VAL A C 1
ATOM 626 O O . VAL A 1 80 ? 3.225 -11.980 -11.125 1.00 49.88 80 VAL A O 1
ATOM 629 N N . ALA A 1 81 ? 3.407 -10.563 -12.857 1.00 58.56 81 ALA A N 1
ATOM 630 C CA . ALA A 1 81 ? 2.398 -9.627 -12.367 1.00 58.56 81 ALA A CA 1
ATOM 631 C C . ALA A 1 81 ? 1.572 -9.053 -13.519 1.00 58.56 81 ALA A C 1
ATOM 633 O O . ALA A 1 81 ? 2.067 -8.904 -14.623 1.00 58.56 81 ALA A O 1
ATOM 634 N N . ALA A 1 82 ? 0.323 -8.685 -13.266 1.00 60.12 82 ALA A N 1
ATOM 635 C CA . ALA A 1 82 ? -0.500 -7.955 -14.224 1.00 60.12 82 ALA A CA 1
ATOM 636 C C . ALA A 1 82 ? -1.084 -6.726 -13.532 1.00 60.12 82 ALA A C 1
ATOM 638 O O . ALA A 1 82 ? -1.400 -6.771 -12.337 1.00 60.12 82 ALA A O 1
ATOM 639 N N . ALA A 1 83 ? -1.202 -5.627 -14.270 1.00 67.62 83 ALA A N 1
ATOM 640 C CA . ALA A 1 83 ? -1.944 -4.473 -13.797 1.00 67.62 83 ALA A CA 1
ATOM 641 C C . ALA A 1 83 ? -3.445 -4.799 -13.829 1.00 67.62 83 ALA A C 1
ATOM 643 O O . ALA A 1 83 ? -3.948 -5.386 -14.782 1.00 67.62 83 ALA A O 1
ATOM 644 N N . ILE A 1 84 ? -4.154 -4.433 -12.764 1.00 65.19 84 ILE A N 1
ATOM 645 C CA . ILE A 1 84 ? -5.620 -4.429 -12.741 1.00 65.19 84 ILE A CA 1
ATOM 646 C C . ILE A 1 84 ? -6.031 -3.015 -13.111 1.00 65.19 84 ILE A C 1
ATOM 648 O O . ILE A 1 84 ? -5.532 -2.095 -12.478 1.00 65.19 84 ILE A O 1
ATOM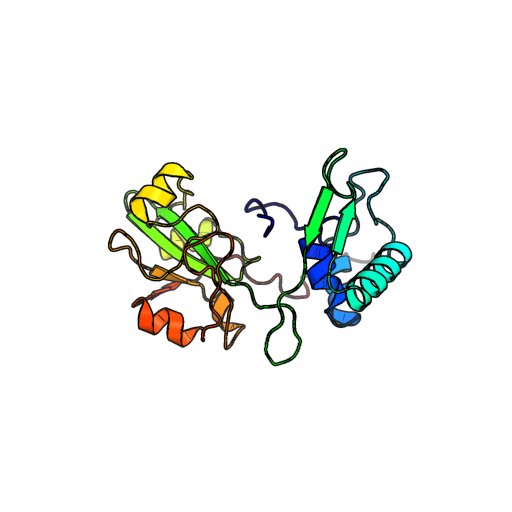 652 N N . PHE A 1 85 ? -6.901 -2.829 -14.095 1.00 61.34 85 PHE A N 1
ATOM 653 C CA . PHE A 1 85 ? -7.266 -1.497 -14.579 1.00 61.34 85 PHE A CA 1
ATOM 654 C C . PHE A 1 85 ? -8.546 -0.978 -13.929 1.00 61.34 85 PHE A C 1
ATOM 656 O O . PHE A 1 85 ? -9.434 -1.758 -13.579 1.00 61.34 85 PHE A O 1
ATOM 663 N N . ASN A 1 86 ? -8.638 0.342 -13.772 1.00 56.19 86 ASN A N 1
ATOM 664 C CA . ASN A 1 86 ? -9.914 1.012 -13.542 1.00 56.19 86 ASN A CA 1
ATOM 665 C C . ASN A 1 86 ? -10.694 1.152 -14.874 1.00 56.19 86 ASN A C 1
ATOM 667 O O . ASN A 1 86 ? -10.236 0.736 -15.938 1.00 56.19 86 ASN A O 1
ATOM 671 N N . GLU A 1 87 ? -11.890 1.728 -14.820 1.00 48.00 87 GLU A N 1
ATOM 672 C CA . GLU A 1 87 ? -12.770 1.997 -15.968 1.00 48.00 87 GLU A CA 1
ATOM 673 C C . GLU A 1 87 ? -12.165 2.963 -16.996 1.00 48.00 87 GLU A C 1
ATOM 675 O O . GLU A 1 87 ? -12.597 2.980 -18.144 1.00 48.00 87 GLU A O 1
ATOM 680 N N . PHE A 1 88 ? -11.152 3.733 -16.596 1.00 58.28 88 PHE A N 1
ATOM 681 C CA . PHE A 1 88 ? -10.426 4.674 -17.446 1.00 58.28 88 PHE A CA 1
ATOM 682 C C . PHE A 1 88 ? -9.160 4.055 -18.064 1.00 58.28 88 PHE A C 1
ATOM 684 O O . PHE A 1 88 ? -8.420 4.739 -18.766 1.00 58.28 88 PHE A O 1
ATOM 691 N N . GLY A 1 89 ? -8.898 2.762 -17.828 1.00 58.94 89 GLY A N 1
ATOM 692 C CA . GLY A 1 89 ? -7.730 2.059 -18.366 1.00 58.94 89 GLY A CA 1
ATOM 693 C C . GLY A 1 89 ? -6.423 2.336 -17.618 1.00 58.94 89 GLY A C 1
ATOM 694 O O . GLY A 1 89 ? -5.352 1.969 -18.102 1.00 58.94 89 GLY A O 1
ATOM 695 N N . GLU A 1 90 ? -6.481 2.952 -16.437 1.00 58.62 90 GLU A N 1
ATOM 696 C CA . GLU A 1 90 ? -5.303 3.237 -15.619 1.00 58.62 90 GLU A CA 1
ATOM 697 C C . GLU A 1 90 ? -4.993 2.071 -14.666 1.00 58.62 90 GLU A C 1
ATOM 699 O O . GLU A 1 90 ? -5.920 1.473 -14.104 1.00 58.62 90 GLU A O 1
ATOM 704 N N . PRO A 1 91 ? -3.709 1.731 -14.436 1.00 58.94 91 PRO A N 1
ATOM 705 C CA . PRO A 1 91 ? -3.336 0.712 -13.462 1.00 58.94 91 PRO A CA 1
ATOM 706 C C . PRO A 1 91 ? -3.846 1.098 -12.065 1.00 58.94 91 PRO A C 1
ATOM 708 O O . PRO A 1 91 ? -3.645 2.212 -11.587 1.00 58.94 91 PRO A O 1
ATOM 711 N N . GLY A 1 92 ? -4.536 0.156 -11.428 1.00 56.25 92 GLY A N 1
ATOM 712 C CA . GLY A 1 92 ? -5.445 0.379 -10.315 1.00 56.25 92 GLY A CA 1
ATOM 713 C C . GLY A 1 92 ? -4.799 1.091 -9.137 1.00 56.25 92 GLY A C 1
ATOM 714 O O . GLY A 1 92 ? -3.709 0.733 -8.688 1.00 56.25 92 GLY A O 1
ATOM 715 N N . GLN A 1 93 ? -5.523 2.077 -8.614 1.00 66.06 93 GLN A N 1
ATOM 716 C CA . GLN A 1 93 ? -5.196 2.859 -7.426 1.00 66.06 93 GLN A CA 1
ATOM 717 C C . GLN A 1 93 ? -5.314 1.952 -6.189 1.00 66.06 93 GLN A C 1
ATOM 719 O O . GLN A 1 93 ? -6.345 1.888 -5.517 1.00 66.06 93 GLN A O 1
ATOM 724 N N . ILE A 1 94 ? -4.280 1.138 -5.946 1.00 70.81 94 ILE A N 1
ATOM 725 C CA . ILE A 1 94 ? -4.255 0.175 -4.841 1.00 70.81 94 ILE A CA 1
ATOM 726 C C . ILE A 1 94 ? -4.332 0.953 -3.531 1.00 70.81 94 ILE A C 1
ATOM 728 O O . ILE A 1 94 ? -3.471 1.788 -3.264 1.00 70.81 94 ILE A O 1
ATOM 732 N N . ALA A 1 95 ? -5.313 0.629 -2.695 1.00 77.38 95 ALA A N 1
ATOM 733 C CA . ALA A 1 95 ? -5.273 0.954 -1.278 1.00 77.38 95 ALA A CA 1
ATOM 734 C C . ALA A 1 95 ? -4.793 -0.274 -0.503 1.00 77.38 95 A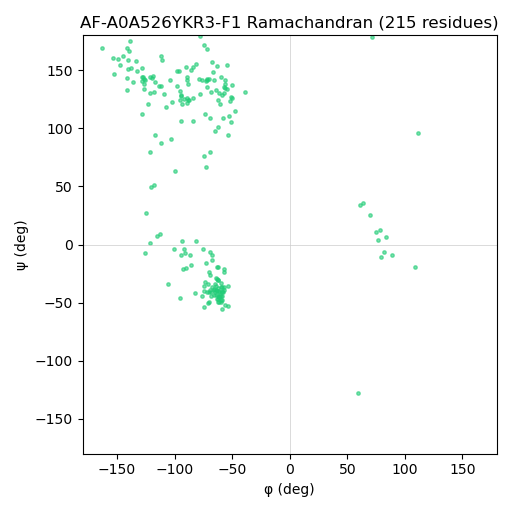LA A C 1
ATOM 736 O O . ALA A 1 95 ? -5.021 -1.418 -0.903 1.00 77.38 95 ALA A O 1
ATOM 737 N N . LYS A 1 96 ? -4.111 -0.047 0.612 1.00 84.50 96 LYS A N 1
ATOM 738 C CA . LYS A 1 96 ? -3.739 -1.096 1.557 1.00 84.50 96 LYS A CA 1
ATOM 739 C C . LYS A 1 96 ? -4.367 -0.808 2.903 1.00 84.50 96 LYS A C 1
ATOM 741 O O . LYS A 1 96 ? -4.426 0.347 3.313 1.00 84.50 96 LYS A O 1
ATOM 746 N N . THR A 1 97 ? -4.742 -1.869 3.596 1.00 86.19 97 THR A N 1
ATOM 747 C CA . THR A 1 97 ? -5.162 -1.799 4.990 1.00 86.19 97 THR A CA 1
ATOM 748 C C . THR A 1 97 ? -4.056 -2.396 5.840 1.00 86.19 97 THR A C 1
ATOM 750 O O . THR A 1 97 ? -3.673 -3.553 5.661 1.00 86.19 97 THR A O 1
ATOM 753 N N . ILE A 1 98 ? -3.489 -1.582 6.722 1.00 89.75 98 ILE A N 1
ATOM 754 C CA . ILE A 1 98 ? -2.386 -1.965 7.598 1.00 89.75 98 ILE A CA 1
ATOM 755 C C . ILE A 1 98 ? -2.917 -2.068 9.021 1.00 89.75 98 ILE A C 1
ATOM 757 O O . ILE A 1 98 ? -3.537 -1.128 9.508 1.00 89.75 98 ILE A O 1
ATOM 761 N N . CYS A 1 99 ? -2.631 -3.179 9.695 1.00 90.56 99 CYS A N 1
ATOM 762 C CA . CYS A 1 99 ? -2.893 -3.330 11.120 1.00 90.56 99 CYS A CA 1
ATOM 763 C C . CYS A 1 99 ? -1.690 -2.835 11.930 1.00 90.56 99 CYS A C 1
ATOM 765 O O . CYS A 1 99 ? -0.561 -3.293 11.728 1.00 90.56 99 CYS A O 1
ATOM 767 N N . LEU A 1 100 ? -1.932 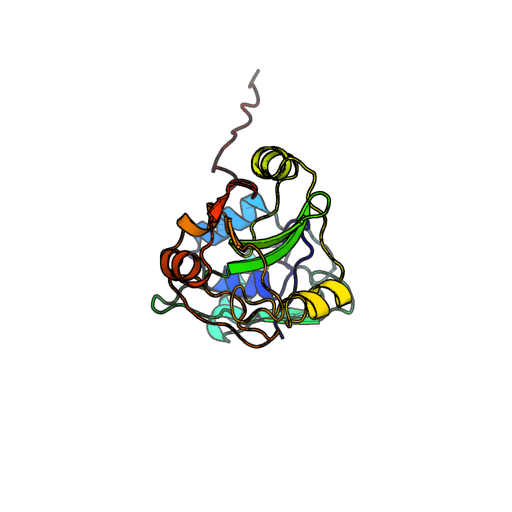-1.897 12.840 1.00 92.69 100 LEU A N 1
ATOM 768 C CA . LEU A 1 100 ? -0.914 -1.206 13.625 1.00 92.69 100 LEU A CA 1
ATOM 769 C C . LEU A 1 100 ? -1.236 -1.270 15.107 1.00 92.69 100 LEU A C 1
ATOM 771 O O . LEU A 1 100 ? -2.400 -1.283 15.499 1.00 92.69 100 LEU A O 1
ATOM 775 N N . ARG A 1 101 ? -0.189 -1.220 15.927 1.00 93.25 101 ARG A N 1
ATOM 776 C CA . ARG A 1 101 ? -0.276 -0.995 17.367 1.00 93.25 101 ARG A CA 1
ATOM 777 C C . ARG A 1 101 ? 0.442 0.298 17.745 1.00 93.25 101 ARG A C 1
ATOM 779 O O . ARG A 1 101 ? 1.593 0.501 17.352 1.00 93.25 101 ARG A O 1
ATOM 786 N N . VAL A 1 102 ? -0.223 1.142 18.530 1.00 93.88 102 VAL A N 1
ATOM 787 C CA . VAL A 1 102 ? 0.348 2.340 19.163 1.00 93.88 102 VAL A CA 1
ATOM 788 C C . VAL A 1 102 ? 0.028 2.291 20.656 1.00 93.88 102 VAL A C 1
ATOM 790 O O . VAL A 1 102 ? -1.134 2.386 21.051 1.00 93.88 102 VAL A O 1
ATOM 793 N N . GLY A 1 103 ? 1.055 2.115 21.494 1.00 91.38 103 GLY A N 1
ATOM 794 C CA . GLY A 1 103 ? 0.842 1.739 22.897 1.00 91.38 103 GLY A CA 1
ATOM 795 C C . GLY A 1 103 ? 0.094 0.406 22.970 1.00 91.38 103 GLY A C 1
ATOM 796 O O . GLY A 1 103 ? 0.478 -0.541 22.286 1.00 91.38 103 GLY A O 1
ATOM 797 N N . ASP A 1 104 ? -1.008 0.365 23.715 1.00 90.50 104 ASP A N 1
ATOM 798 C CA . ASP A 1 104 ? -1.867 -0.824 23.826 1.00 90.50 104 ASP A CA 1
ATOM 799 C C . ASP A 1 104 ? -3.008 -0.852 22.795 1.00 90.50 104 ASP A C 1
ATOM 801 O O . ASP A 1 104 ? -3.748 -1.829 22.697 1.00 90.50 104 ASP A O 1
ATOM 805 N N . ARG A 1 105 ? -3.157 0.206 21.987 1.00 93.06 105 ARG A N 1
ATOM 806 C CA . ARG A 1 105 ? -4.248 0.330 21.013 1.00 93.06 105 ARG A CA 1
ATOM 807 C C . ARG A 1 105 ? -3.876 -0.320 19.687 1.00 93.06 105 ARG A C 1
ATOM 809 O O . ARG A 1 105 ? -2.870 0.052 19.082 1.00 93.06 105 ARG A O 1
ATOM 816 N N . VAL A 1 106 ? -4.704 -1.258 19.228 1.00 93.75 106 VAL A N 1
ATOM 817 C CA . VAL A 1 106 ? -4.638 -1.855 17.884 1.00 93.75 106 VAL A CA 1
ATOM 818 C C . VAL A 1 106 ? -5.649 -1.156 16.979 1.00 93.75 106 VAL A C 1
ATOM 820 O O . VAL A 1 106 ? -6.773 -0.893 17.396 1.00 93.75 106 VAL A O 1
ATOM 823 N N . MET A 1 107 ? -5.244 -0.830 15.756 1.00 95.31 107 MET A N 1
ATOM 824 C CA . MET A 1 107 ? -6.060 -0.092 14.790 1.00 95.31 107 MET A CA 1
ATOM 825 C C . MET A 1 107 ? -5.729 -0.494 13.358 1.00 95.31 107 MET A C 1
ATOM 827 O O . MET A 1 107 ? -4.637 -1.001 13.079 1.00 95.31 107 MET A O 1
ATOM 831 N N . LEU A 1 108 ? -6.654 -0.221 12.443 1.00 94.75 108 LEU A N 1
ATOM 832 C CA . LEU A 1 108 ? -6.422 -0.341 11.009 1.00 94.75 108 LEU A CA 1
ATOM 833 C C . LEU A 1 108 ? -6.230 1.034 10.382 1.00 94.75 108 LEU A C 1
ATOM 835 O O . LEU A 1 108 ? -6.940 1.977 10.713 1.00 94.75 108 LEU A O 1
ATOM 839 N N . VAL A 1 109 ? -5.308 1.129 9.430 1.00 95.75 109 VAL A N 1
ATOM 840 C CA . VAL A 1 109 ? -5.136 2.319 8.593 1.00 95.75 109 VAL A CA 1
ATOM 841 C C . VAL A 1 109 ? -5.268 1.922 7.135 1.00 95.75 109 VAL A C 1
ATOM 843 O O . VAL A 1 109 ? -4.502 1.089 6.644 1.00 95.75 109 VAL A O 1
ATOM 846 N N . VAL A 1 110 ? -6.227 2.532 6.445 1.00 94.06 110 VAL A N 1
ATOM 847 C CA . VAL A 1 110 ? -6.362 2.462 4.992 1.00 94.06 110 VAL A CA 1
ATOM 848 C C . VAL A 1 110 ? -5.546 3.599 4.396 1.00 94.06 110 VAL A C 1
ATOM 850 O O . VAL A 1 110 ? -5.768 4.763 4.711 1.00 94.06 110 VAL A O 1
ATOM 853 N N . ALA A 1 111 ? -4.587 3.265 3.542 1.00 91.62 111 ALA A N 1
ATOM 854 C CA . ALA A 1 111 ? -3.708 4.235 2.901 1.00 91.62 111 ALA A CA 1
ATOM 855 C C . ALA A 1 111 ? -3.475 3.8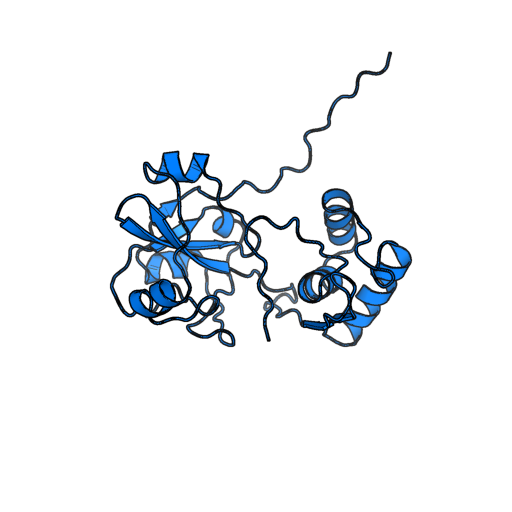63 1.440 1.00 91.62 111 ALA A C 1
ATOM 857 O O . ALA A 1 111 ? -3.726 2.726 1.024 1.00 91.62 111 ALA A O 1
ATOM 858 N N . ARG A 1 112 ? -2.924 4.794 0.658 1.00 86.50 112 ARG A N 1
ATOM 859 C CA . ARG A 1 112 ? -2.431 4.482 -0.686 1.00 86.50 112 ARG A CA 1
ATOM 860 C C . ARG A 1 112 ? -1.397 3.344 -0.633 1.00 86.50 112 ARG A C 1
ATOM 862 O O . ARG A 1 112 ? -0.577 3.254 0.282 1.00 86.50 112 ARG A O 1
ATOM 869 N N . GLY A 1 113 ? -1.422 2.452 -1.618 1.00 78.19 113 GLY A N 1
ATOM 870 C CA . GLY A 1 113 ? -0.684 1.185 -1.611 1.00 78.19 113 GLY A CA 1
ATOM 871 C C . GLY A 1 113 ? 0.836 1.329 -1.478 1.00 78.19 113 GLY A C 1
ATOM 872 O O . GLY A 1 113 ? 1.472 0.545 -0.768 1.00 78.19 113 GLY A O 1
ATOM 873 N N . ASP A 1 114 ? 1.422 2.353 -2.093 1.00 72.62 114 ASP A N 1
ATOM 874 C CA . ASP A 1 114 ? 2.860 2.657 -2.042 1.00 72.62 114 ASP A CA 1
ATOM 875 C C . ASP A 1 114 ? 3.252 3.617 -0.901 1.00 72.62 114 ASP A C 1
ATOM 877 O O . ASP A 1 114 ? 4.446 3.808 -0.651 1.00 72.62 114 ASP A O 1
ATOM 881 N N . ALA A 1 115 ? 2.277 4.191 -0.184 1.00 81.69 115 ALA A N 1
ATOM 882 C CA . ALA A 1 115 ? 2.532 5.123 0.906 1.00 81.69 115 ALA A CA 1
ATOM 883 C C . ALA A 1 115 ? 3.302 4.442 2.039 1.00 81.69 115 ALA A C 1
ATOM 885 O O . ALA A 1 115 ? 3.236 3.227 2.238 1.00 81.69 115 ALA A O 1
ATOM 886 N N . ARG A 1 116 ? 4.059 5.207 2.813 1.00 83.50 116 ARG A N 1
ATOM 887 C CA . ARG A 1 116 ? 4.829 4.677 3.941 1.00 83.50 116 ARG A CA 1
ATOM 888 C C . ARG A 1 116 ? 4.475 5.432 5.189 1.00 83.50 116 ARG A C 1
ATOM 890 O O . ARG A 1 116 ? 4.349 6.643 5.129 1.00 83.50 116 ARG A O 1
ATOM 897 N N . ILE A 1 117 ? 4.389 4.721 6.304 1.00 88.75 117 ILE A N 1
ATOM 898 C CA . ILE A 1 117 ? 4.135 5.346 7.596 1.00 88.75 117 ILE A CA 1
ATOM 899 C C . ILE A 1 117 ? 5.346 6.182 8.003 1.00 88.75 117 ILE A C 1
ATOM 901 O O . ILE A 1 117 ? 6.483 5.703 7.981 1.00 88.75 117 ILE A O 1
ATOM 905 N N . ASP A 1 118 ? 5.080 7.417 8.399 1.00 92.56 118 ASP A N 1
ATOM 906 C CA . ASP A 1 118 ? 6.021 8.308 9.046 1.00 92.56 118 ASP A CA 1
ATOM 907 C C . ASP A 1 118 ? 5.874 8.191 10.571 1.00 92.56 118 ASP A C 1
ATOM 909 O O . ASP A 1 118 ? 4.813 8.428 11.151 1.00 92.56 118 ASP A O 1
ATOM 913 N N . ASN A 1 119 ? 6.961 7.810 11.247 1.00 91.50 119 ASN A N 1
ATOM 914 C CA . ASN A 1 119 ? 6.953 7.611 12.698 1.00 91.50 119 ASN A CA 1
ATOM 915 C C . ASN A 1 119 ? 6.660 8.897 13.480 1.00 91.50 119 ASN A C 1
ATOM 917 O O . ASN A 1 119 ? 6.151 8.813 14.595 1.00 91.50 119 ASN A O 1
ATOM 921 N N . ARG A 1 120 ? 7.035 10.065 12.950 1.00 93.81 120 ARG A N 1
ATOM 922 C CA . ARG A 1 120 ? 6.796 11.355 13.599 1.00 93.81 120 ARG A CA 1
ATOM 923 C C . ARG A 1 120 ? 5.327 11.710 13.474 1.00 93.81 120 ARG A C 1
ATOM 925 O O . ARG A 1 120 ? 4.679 11.844 14.502 1.00 93.81 120 ARG A O 1
ATOM 932 N N . LYS A 1 121 ? 4.790 11.698 12.252 1.00 94.94 121 LYS A N 1
ATOM 933 C CA . LYS A 1 121 ? 3.369 11.978 12.019 1.00 94.94 121 LYS A CA 1
ATOM 934 C C . LYS A 1 121 ? 2.456 11.010 12.778 1.00 94.94 121 LYS A C 1
ATOM 936 O O . LYS A 1 121 ? 1.488 11.424 13.398 1.00 94.94 121 LYS A O 1
ATOM 941 N N . SER A 1 122 ? 2.814 9.726 12.841 1.00 93.81 122 SER A N 1
ATOM 942 C CA . SER A 1 122 ? 2.077 8.756 13.660 1.00 93.81 122 SER A CA 1
ATOM 943 C C . SER A 1 122 ? 2.152 9.043 15.165 1.00 93.81 122 SER A C 1
ATOM 945 O O . SER A 1 122 ? 1.187 8.755 15.870 1.00 93.81 122 SER A O 1
ATOM 947 N N . ARG A 1 123 ? 3.269 9.580 15.681 1.00 93.81 123 ARG A N 1
ATOM 948 C CA . ARG A 1 123 ? 3.358 10.026 17.083 1.00 93.81 123 ARG A CA 1
ATOM 949 C C . ARG A 1 123 ? 2.495 11.253 17.325 1.00 93.81 123 ARG A C 1
ATOM 951 O O . ARG A 1 123 ? 1.861 11.319 18.369 1.00 93.81 123 ARG A O 1
ATOM 958 N N . ASP A 1 124 ? 2.466 12.175 16.376 1.00 94.56 124 ASP A N 1
ATOM 959 C CA . ASP A 1 124 ? 1.680 13.401 16.476 1.00 94.56 124 ASP A CA 1
ATOM 960 C C . ASP A 1 124 ? 0.175 13.084 16.420 1.00 94.56 124 ASP A C 1
ATOM 962 O O . ASP A 1 124 ? -0.594 13.606 17.221 1.00 94.56 124 ASP A O 1
ATOM 966 N N . ALA A 1 125 ? -0.234 12.151 15.553 1.00 94.69 125 ALA A N 1
ATOM 967 C CA . ALA A 1 125 ? -1.625 11.725 15.408 1.00 94.69 125 ALA A CA 1
ATOM 968 C C . ALA A 1 125 ? -2.119 10.822 16.553 1.00 94.69 125 ALA A C 1
ATOM 970 O O . ALA A 1 125 ? -3.260 10.948 16.988 1.00 94.69 125 ALA A O 1
ATOM 971 N N . PHE A 1 126 ? -1.287 9.893 17.041 1.00 94.94 126 PHE A N 1
ATOM 972 C CA . PHE A 1 126 ? -1.738 8.826 17.951 1.00 94.94 126 PHE A CA 1
ATOM 973 C C . PHE A 1 126 ? -1.029 8.793 19.312 1.00 94.94 126 PHE A C 1
ATOM 975 O O . PHE A 1 126 ? -1.308 7.920 20.138 1.00 94.94 126 PHE A O 1
ATOM 982 N N . GLY A 1 127 ? -0.100 9.715 19.568 1.00 93.69 127 GLY A N 1
ATOM 983 C CA . GLY A 1 127 ? 0.625 9.823 20.836 1.00 93.69 127 GLY A CA 1
ATOM 984 C C . GLY A 1 127 ? 1.710 8.762 21.054 1.00 93.69 127 GLY A C 1
ATOM 985 O O . GLY A 1 127 ? 2.233 8.642 22.160 1.00 93.69 127 GLY A O 1
ATOM 986 N N . GLY A 1 128 ? 2.078 7.975 20.037 1.00 91.69 128 GLY A N 1
ATOM 987 C CA . GLY A 1 128 ? 3.071 6.910 20.193 1.00 91.69 128 GLY A CA 1
ATOM 988 C C . GLY A 1 128 ? 3.661 6.390 18.884 1.00 91.69 128 GLY A C 1
ATOM 989 O O . GLY A 1 128 ? 3.205 6.716 17.791 1.00 91.69 128 GLY A O 1
ATOM 990 N N . LYS A 1 129 ? 4.727 5.587 18.994 1.00 89.56 129 LYS A N 1
ATOM 991 C CA . LYS A 1 129 ? 5.408 5.012 17.826 1.00 89.56 129 LYS A CA 1
ATOM 992 C C . LYS A 1 129 ? 4.610 3.815 17.284 1.00 89.56 129 LYS A C 1
ATOM 994 O O . LYS A 1 129 ? 4.325 2.906 18.066 1.00 89.56 129 LYS A O 1
ATOM 999 N N . PRO A 1 130 ? 4.321 3.761 15.973 1.00 92.75 130 PRO A N 1
ATOM 1000 C CA . PRO A 1 130 ? 3.587 2.653 15.382 1.00 92.75 130 PRO A CA 1
ATOM 1001 C C . PRO A 1 130 ? 4.447 1.388 15.327 1.00 92.75 130 PRO A C 1
ATOM 1003 O O . PRO A 1 130 ? 5.650 1.427 15.047 1.00 92.75 130 PRO A O 1
ATOM 1006 N N . ARG A 1 131 ? 3.816 0.244 15.585 1.00 91.94 131 ARG A N 1
ATOM 1007 C CA . ARG A 1 131 ? 4.393 -1.101 15.477 1.00 91.94 131 ARG A CA 1
ATOM 1008 C C . ARG A 1 131 ? 3.486 -1.948 14.591 1.00 91.94 131 ARG A C 1
ATOM 1010 O O . ARG A 1 131 ? 2.274 -1.939 14.775 1.00 91.94 131 ARG A O 1
ATOM 1017 N N . MET A 1 132 ? 4.070 -2.675 13.642 1.00 87.19 132 MET A N 1
ATOM 1018 C CA . MET A 1 132 ? 3.336 -3.699 12.892 1.00 87.19 132 MET A CA 1
ATOM 1019 C C . MET A 1 132 ? 3.075 -4.895 13.803 1.00 87.19 132 MET A C 1
ATOM 1021 O O . MET A 1 132 ? 3.950 -5.251 14.595 1.00 87.19 132 MET A O 1
ATOM 1025 N N . LEU A 1 133 ? 1.901 -5.503 13.669 1.00 86.31 133 LEU A N 1
ATOM 1026 C CA . LEU A 1 133 ? 1.615 -6.803 14.269 1.00 86.31 133 LEU A CA 1
ATOM 1027 C C . LEU A 1 133 ? 2.187 -7.913 13.377 1.00 86.31 133 LEU A C 1
ATOM 1029 O O . LEU A 1 133 ? 2.401 -7.710 12.176 1.00 86.31 133 LEU A O 1
ATOM 1033 N N . ASP A 1 134 ? 2.464 -9.071 13.969 1.00 88.25 134 ASP A N 1
ATOM 1034 C CA . ASP A 1 134 ? 2.870 -10.255 13.213 1.00 88.25 134 ASP A CA 1
ATOM 1035 C C . ASP A 1 134 ? 1.683 -10.897 12.469 1.00 88.25 134 ASP A C 1
ATOM 1037 O O . ASP A 1 134 ? 0.529 -10.490 12.607 1.00 88.25 134 ASP A O 1
ATOM 1041 N N . ALA A 1 135 ? 1.975 -11.880 11.616 1.00 80.75 135 ALA A N 1
ATOM 1042 C CA . ALA A 1 135 ? 0.972 -12.484 10.743 1.00 80.75 135 ALA A CA 1
ATOM 1043 C C . ALA A 1 135 ? -0.141 -13.220 11.494 1.00 80.75 135 ALA A C 1
ATOM 1045 O O . ALA A 1 135 ? -1.290 -13.184 11.051 1.00 80.75 135 ALA A O 1
ATOM 1046 N N . GLU A 1 136 ? 0.205 -13.869 12.603 1.00 84.44 136 GLU A N 1
ATOM 1047 C CA . GLU A 1 136 ? -0.725 -14.646 13.415 1.00 84.44 136 GLU A CA 1
ATOM 1048 C C . GLU A 1 136 ? -1.692 -13.709 14.136 1.00 84.44 136 GLU A C 1
ATOM 1050 O O . GLU A 1 136 ? -2.905 -13.824 13.967 1.00 84.44 136 GLU A O 1
ATOM 1055 N N . GLN A 1 137 ? -1.157 -12.681 14.799 1.00 88.19 137 GLN A N 1
ATOM 1056 C CA . GLN A 1 137 ? -1.949 -11.649 15.467 1.00 88.19 137 GLN A CA 1
ATOM 1057 C C . GLN A 1 137 ? -2.874 -10.908 14.499 1.00 88.19 137 GLN A C 1
ATOM 1059 O O . GLN A 1 137 ? -4.018 -10.608 14.835 1.00 88.19 137 GLN A O 1
ATOM 1064 N N . VAL A 1 138 ? -2.405 -10.590 13.287 1.00 85.81 138 VAL A N 1
ATOM 1065 C CA . VAL A 1 138 ? -3.251 -9.935 12.277 1.00 85.81 138 VAL A CA 1
ATOM 1066 C C . VAL A 1 138 ? -4.432 -10.826 11.900 1.00 85.81 138 VAL A C 1
ATOM 1068 O O . VAL A 1 138 ? -5.560 -10.334 11.867 1.00 85.81 138 VAL A O 1
ATOM 1071 N N . ALA A 1 139 ? -4.195 -12.111 11.635 1.00 83.19 139 ALA A N 1
ATOM 1072 C CA . ALA A 1 139 ? -5.256 -13.040 11.261 1.00 83.19 139 ALA A CA 1
ATOM 1073 C C . ALA A 1 139 ? -6.274 -13.234 12.389 1.00 83.19 139 ALA A C 1
ATOM 1075 O O . ALA A 1 139 ? -7.474 -13.172 12.132 1.00 83.19 139 ALA A O 1
ATOM 1076 N N . GLU A 1 140 ? -5.802 -13.389 13.625 1.00 85.94 140 GLU A N 1
ATOM 1077 C CA . GLU A 1 140 ? -6.649 -13.566 14.805 1.00 85.94 140 GLU A CA 1
ATOM 1078 C C . GLU A 1 140 ? -7.547 -12.348 15.058 1.00 85.94 140 GLU A C 1
ATOM 1080 O O . GLU A 1 140 ? -8.758 -12.482 15.210 1.00 85.94 140 GLU A O 1
ATOM 1085 N N . ILE A 1 141 ? -6.973 -11.142 15.049 1.00 88.62 141 ILE A N 1
ATOM 1086 C CA . ILE A 1 141 ? -7.708 -9.924 15.411 1.00 88.62 141 ILE A CA 1
ATOM 1087 C C . ILE A 1 141 ? -8.632 -9.483 14.269 1.00 88.62 141 ILE A C 1
ATOM 1089 O O . ILE A 1 141 ? -9.779 -9.090 14.497 1.00 88.62 141 ILE A O 1
ATOM 1093 N N . THR A 1 142 ? -8.130 -9.504 13.031 1.00 84.12 142 THR A N 1
ATOM 1094 C CA . THR A 1 142 ? -8.856 -8.935 11.886 1.00 84.12 142 THR A CA 1
ATOM 1095 C C . THR A 1 142 ? -9.762 -9.940 11.187 1.00 84.12 142 THR A C 1
ATOM 1097 O O . THR A 1 142 ? -10.666 -9.519 10.473 1.00 84.12 142 THR A O 1
ATOM 1100 N N . GLY A 1 143 ? -9.538 -11.244 11.365 1.00 83.00 143 GLY A N 1
ATOM 1101 C CA . GLY A 1 143 ? -10.177 -12.294 10.565 1.00 83.00 143 GLY A CA 1
ATOM 1102 C C . GLY A 1 143 ? -9.583 -12.451 9.161 1.00 83.00 143 GLY A C 1
ATOM 1103 O O . GLY A 1 143 ? -10.086 -13.248 8.371 1.00 83.00 143 GLY A O 1
ATOM 1104 N N . HIS A 1 144 ? -8.520 -11.710 8.829 1.00 70.44 144 HIS A N 1
ATOM 1105 C CA . HIS A 1 144 ? -7.929 -11.682 7.494 1.00 70.44 144 HIS A CA 1
ATOM 1106 C C . HIS A 1 144 ? -6.427 -11.985 7.519 1.00 70.44 144 HIS A C 1
ATOM 1108 O O . HIS A 1 144 ? -5.705 -11.481 8.380 1.00 70.44 144 HIS A O 1
ATOM 1114 N N . PRO A 1 145 ? -5.899 -12.723 6.529 1.00 77.19 145 PRO A N 1
ATOM 1115 C CA . PRO A 1 145 ? -4.462 -12.940 6.423 1.00 77.19 145 PRO A CA 1
ATOM 1116 C C . PRO A 1 145 ? -3.733 -11.635 6.076 1.00 77.19 145 PRO A C 1
ATOM 1118 O O . PRO A 1 145 ? -4.300 -10.741 5.433 1.00 77.19 145 PRO A O 1
ATOM 1121 N N . ILE A 1 146 ? -2.436 -11.550 6.404 1.00 80.62 146 ILE A N 1
ATOM 1122 C CA . ILE A 1 146 ? -1.587 -10.453 5.919 1.00 80.62 146 ILE A CA 1
ATOM 1123 C C . ILE A 1 146 ? -1.742 -10.324 4.404 1.00 80.62 146 ILE A C 1
ATOM 1125 O O . ILE A 1 146 ? -1.588 -11.283 3.647 1.00 80.62 146 ILE A O 1
ATOM 1129 N N . GLY A 1 147 ? -2.071 -9.103 3.980 1.00 70.00 147 GLY A N 1
ATOM 1130 C CA . GLY A 1 147 ? -2.254 -8.777 2.577 1.00 70.00 147 GLY A CA 1
ATOM 1131 C C . GLY A 1 147 ? -3.598 -9.128 1.953 1.00 70.00 147 GLY A C 1
ATOM 1132 O O . GLY A 1 147 ? -3.849 -8.740 0.814 1.00 70.00 147 GLY A O 1
ATOM 1133 N N . GLY A 1 148 ? -4.453 -9.820 2.701 1.00 72.12 148 GLY A N 1
ATOM 1134 C CA . GLY A 1 148 ? -5.889 -9.903 2.458 1.00 72.12 148 GLY A CA 1
ATOM 1135 C C . GLY A 1 148 ? -6.699 -8.972 3.360 1.00 72.12 148 GLY A C 1
ATOM 1136 O O . GLY A 1 148 ? -7.911 -8.909 3.192 1.00 72.12 148 GLY A O 1
ATOM 1137 N N . VAL A 1 149 ? -6.051 -8.264 4.298 1.00 80.31 149 VAL A N 1
ATOM 1138 C CA . VAL A 1 149 ? -6.717 -7.413 5.295 1.00 80.31 149 VAL A CA 1
ATOM 1139 C C . VAL A 1 149 ? -7.672 -6.437 4.619 1.00 80.31 149 VAL A C 1
ATOM 1141 O O . VAL A 1 149 ? -7.258 -5.513 3.919 1.00 80.31 149 VAL A O 1
ATOM 1144 N N . CYS A 1 150 ? -8.959 -6.671 4.843 1.00 78.12 150 CYS A N 1
ATOM 1145 C CA . CYS A 1 150 ? -10.035 -5.790 4.436 1.00 78.12 150 CYS A CA 1
ATOM 1146 C C . CYS A 1 150 ? -10.301 -4.786 5.561 1.00 78.12 150 CYS A C 1
ATOM 1148 O O . CYS A 1 150 ? -10.215 -5.167 6.728 1.00 78.12 150 CYS A O 1
ATOM 1150 N N . PRO A 1 151 ? -10.653 -3.524 5.264 1.00 80.12 151 PRO A N 1
ATOM 1151 C CA . PRO A 1 151 ? -11.141 -2.614 6.298 1.00 80.12 151 PRO A CA 1
ATOM 1152 C C . PRO A 1 151 ? -12.592 -2.918 6.726 1.00 80.12 151 PRO A C 1
ATOM 1154 O O . PRO A 1 151 ? -13.099 -2.279 7.641 1.00 80.12 151 PRO A O 1
ATOM 1157 N N . PHE A 1 152 ? -13.260 -3.880 6.079 1.00 82.06 152 PHE A N 1
ATOM 1158 C CA . PHE A 1 152 ? -14.631 -4.315 6.363 1.00 82.06 152 PHE A CA 1
ATOM 1159 C C . PHE A 1 152 ? -14.647 -5.738 6.926 1.00 82.06 152 PHE A C 1
ATOM 1161 O O . PHE A 1 152 ? -13.698 -6.484 6.711 1.00 82.06 152 PHE A O 1
ATOM 1168 N N . GLY A 1 153 ? -15.749 -6.136 7.570 1.00 75.50 153 GLY A N 1
ATOM 1169 C CA . GLY A 1 153 ? -15.985 -7.541 7.938 1.00 75.50 153 GLY A CA 1
ATOM 1170 C C . GLY A 1 153 ? -14.974 -8.107 8.938 1.00 75.50 153 GLY A C 1
ATOM 1171 O O . GLY A 1 153 ? -14.586 -9.263 8.823 1.00 75.50 153 GLY A O 1
ATOM 1172 N N . LEU A 1 154 ? -14.514 -7.281 9.880 1.00 79.25 154 LEU A N 1
ATOM 1173 C CA . LEU A 1 154 ? -13.500 -7.665 10.860 1.00 79.25 154 LEU A CA 1
ATOM 1174 C C . LEU A 1 154 ? -14.048 -8.674 11.877 1.00 79.25 154 LEU A C 1
ATOM 1176 O O . LEU A 1 154 ? -15.185 -8.541 12.328 1.00 79.25 154 LEU A O 1
ATOM 1180 N N . ALA A 1 155 ? -13.215 -9.637 12.283 1.00 74.31 155 ALA A N 1
ATOM 1181 C CA . ALA A 1 155 ? -13.563 -10.619 13.318 1.00 74.31 155 ALA A CA 1
ATOM 1182 C C . ALA A 1 155 ? -13.807 -9.982 14.699 1.00 74.31 155 ALA A C 1
ATOM 1184 O O . ALA A 1 155 ? -14.593 -10.496 15.492 1.00 74.31 155 ALA A O 1
ATOM 1185 N N . SER A 1 156 ? -13.155 -8.851 14.974 1.00 79.81 156 SER A N 1
ATOM 1186 C CA . SER A 1 156 ? -13.364 -8.045 16.175 1.00 79.81 156 SER A CA 1
ATOM 1187 C C . SER A 1 156 ? -13.520 -6.560 15.817 1.00 79.81 156 SER A C 1
ATOM 1189 O O . SER A 1 156 ? -12.938 -6.107 14.825 1.00 79.81 156 SER A O 1
ATOM 1191 N N . PRO A 1 157 ? -14.299 -5.776 16.588 1.00 83.94 157 PRO A N 1
ATOM 1192 C CA . PRO A 1 157 ? -14.386 -4.336 16.378 1.00 83.94 157 PRO A CA 1
ATOM 1193 C C . PRO A 1 157 ? -13.014 -3.677 16.560 1.00 83.94 157 PRO A C 1
ATOM 1195 O O . PRO A 1 157 ? -12.420 -3.748 17.635 1.00 83.94 157 PRO A O 1
ATOM 1198 N N . LEU A 1 158 ? -12.532 -3.004 15.516 1.00 88.12 158 LEU A N 1
ATOM 1199 C CA . LEU A 1 158 ? -11.303 -2.217 15.548 1.00 88.12 158 LEU A CA 1
ATOM 1200 C C . LEU A 1 158 ? -11.569 -0.801 15.036 1.00 88.12 158 LEU A C 1
ATOM 1202 O O . LEU A 1 158 ? -12.322 -0.642 14.072 1.00 88.12 158 LEU A O 1
ATOM 1206 N N . PRO A 1 159 ? -10.912 0.222 15.609 1.00 95.44 159 PRO A N 1
ATOM 1207 C CA . PRO A 1 159 ? -10.913 1.547 15.013 1.00 95.44 159 PRO A CA 1
ATOM 1208 C C . PRO A 1 159 ? -10.209 1.504 13.653 1.00 95.44 159 PRO A C 1
ATOM 1210 O O . PRO A 1 159 ? -9.118 0.937 13.507 1.00 95.44 159 PRO A O 1
ATOM 1213 N N . VAL A 1 160 ? -10.845 2.120 12.660 1.00 94.69 160 VAL A N 1
ATOM 1214 C CA . VAL A 1 160 ? -10.324 2.258 11.300 1.00 94.69 160 VAL A CA 1
ATOM 1215 C C . VAL A 1 160 ? -10.016 3.727 11.053 1.00 94.69 160 VAL A C 1
ATOM 1217 O O . VAL A 1 160 ? -10.816 4.597 11.377 1.00 94.69 160 VAL A O 1
ATOM 1220 N N . TYR A 1 161 ? -8.870 3.999 10.447 1.00 97.38 161 TYR A N 1
ATOM 1221 C CA . TYR A 1 161 ? -8.479 5.329 10.006 1.00 97.38 161 TYR A CA 1
ATOM 1222 C C . TYR A 1 161 ? -8.259 5.340 8.495 1.00 97.38 161 TYR A C 1
ATOM 1224 O O . TYR A 1 161 ? -7.728 4.379 7.933 1.00 97.38 161 TYR A O 1
ATOM 1232 N N . CYS A 1 162 ? -8.639 6.430 7.838 1.00 96.69 162 CYS A N 1
ATOM 1233 C CA . CYS A 1 162 ? -8.277 6.709 6.451 1.00 96.69 162 CYS A CA 1
ATOM 1234 C C . CYS A 1 162 ? -7.155 7.745 6.427 1.00 96.69 162 CYS A C 1
ATOM 1236 O O . CYS A 1 162 ? -7.297 8.844 6.960 1.00 96.69 162 CYS A O 1
ATOM 1238 N N . ASP A 1 163 ? -6.033 7.403 5.804 1.00 96.88 163 ASP A N 1
ATOM 1239 C CA . ASP A 1 163 ? -4.931 8.341 5.638 1.00 96.88 163 ASP A CA 1
ATOM 1240 C C . ASP A 1 163 ? -5.241 9.352 4.521 1.00 96.88 163 ASP A C 1
ATOM 1242 O O . ASP A 1 163 ? -5.794 8.992 3.475 1.00 96.88 163 ASP A O 1
ATOM 1246 N N . VAL A 1 164 ? -4.857 10.617 4.712 1.00 95.25 164 VAL A N 1
ATOM 1247 C CA . VAL A 1 164 ? -5.088 11.703 3.741 1.00 95.25 164 VAL A CA 1
ATOM 1248 C C . VAL A 1 164 ? -4.503 11.425 2.354 1.00 95.25 164 VAL A C 1
ATOM 1250 O O . VAL A 1 164 ? -5.008 11.981 1.380 1.00 95.25 164 VAL A O 1
ATOM 1253 N N . SER A 1 165 ? -3.522 10.524 2.216 1.00 89.69 165 SER A N 1
ATOM 1254 C CA . SER A 1 165 ? -3.009 10.071 0.911 1.00 89.69 165 SER A CA 1
ATOM 1255 C C . SER A 1 165 ? -4.081 9.470 -0.001 1.00 89.69 165 SER A C 1
ATOM 1257 O O . SER A 1 165 ? -3.910 9.475 -1.220 1.00 89.69 165 SER A O 1
ATOM 1259 N N . LEU A 1 166 ? -5.192 8.970 0.551 1.00 87.94 166 LEU A N 1
ATOM 1260 C CA . LEU A 1 166 ? -6.313 8.459 -0.239 1.00 87.94 166 LEU A CA 1
ATOM 1261 C C . LEU A 1 166 ? -7.080 9.566 -0.967 1.00 87.94 166 LEU A C 1
ATOM 1263 O O . LEU A 1 166 ? -7.684 9.285 -1.994 1.00 87.94 166 LEU A O 1
ATOM 1267 N N . ARG A 1 167 ? -7.026 10.818 -0.489 1.00 88.75 167 ARG A N 1
ATOM 1268 C CA . ARG A 1 167 ? -7.755 11.952 -1.092 1.00 88.75 167 ARG A CA 1
ATOM 1269 C C . ARG A 1 167 ? -7.248 12.340 -2.480 1.00 88.75 167 ARG A C 1
ATOM 1271 O O . ARG A 1 167 ? -7.887 13.133 -3.157 1.00 88.75 167 ARG A O 1
ATOM 1278 N N . ALA A 1 168 ? -6.121 11.776 -2.912 1.00 82.56 168 ALA A N 1
ATOM 1279 C CA . ALA A 1 168 ? -5.654 11.877 -4.289 1.00 82.56 168 ALA A CA 1
ATOM 1280 C C . ALA A 1 168 ? -6.530 11.086 -5.286 1.00 82.56 168 ALA A C 1
ATOM 1282 O O . ALA A 1 168 ? -6.287 11.166 -6.490 1.00 82.56 168 ALA A O 1
ATOM 1283 N N . TYR A 1 169 ? -7.506 10.306 -4.803 1.00 78.88 169 TYR A N 1
ATOM 1284 C CA . TYR A 1 169 ? -8.317 9.398 -5.607 1.00 78.88 169 TYR A CA 1
ATOM 1285 C C . TYR A 1 169 ? -9.800 9.482 -5.238 1.00 78.88 169 TYR A C 1
ATOM 1287 O O . TYR A 1 169 ? -10.155 9.481 -4.062 1.00 78.88 169 TYR A O 1
ATOM 1295 N N . ASP A 1 170 ? -10.675 9.437 -6.242 1.00 74.94 170 ASP A N 1
ATOM 1296 C CA . ASP A 1 170 ? -12.118 9.294 -6.012 1.00 74.94 170 ASP A CA 1
ATOM 1297 C C . ASP A 1 170 ? -12.478 7.857 -5.598 1.00 74.94 170 ASP A C 1
ATOM 1299 O O . ASP A 1 170 ? -13.369 7.620 -4.776 1.00 74.94 170 ASP A O 1
ATOM 1303 N N . GLN A 1 171 ? -11.769 6.871 -6.160 1.00 72.12 171 GLN A N 1
ATOM 1304 C CA . GLN A 1 171 ? -11.990 5.442 -5.943 1.00 72.12 171 GLN A CA 1
ATOM 1305 C C . GLN A 1 171 ? -10.667 4.700 -5.776 1.00 72.12 171 GLN A C 1
ATOM 1307 O O . GLN A 1 171 ? -9.647 5.088 -6.319 1.00 72.12 171 GLN A O 1
ATOM 1312 N N . VAL A 1 172 ? -10.675 3.598 -5.035 1.00 78.38 172 VAL A N 1
ATOM 1313 C CA . VAL A 1 172 ? -9.485 2.769 -4.809 1.00 78.38 172 VAL A CA 1
ATOM 1314 C C . VAL A 1 172 ? -9.841 1.287 -4.819 1.00 78.38 172 VAL A C 1
ATOM 1316 O O . VAL A 1 172 ? -11.014 0.901 -4.805 1.00 78.38 172 VAL A O 1
ATOM 1319 N N . VAL A 1 173 ? -8.808 0.444 -4.844 1.00 75.75 173 VAL A N 1
ATOM 1320 C CA . VAL A 1 173 ? -8.936 -1.019 -4.858 1.00 75.75 173 VAL A CA 1
ATOM 1321 C C . VAL A 1 173 ? -8.209 -1.640 -3.650 1.00 75.75 173 VAL A C 1
ATOM 1323 O O . VAL A 1 173 ? -7.062 -2.086 -3.797 1.00 75.75 173 VAL A O 1
ATOM 1326 N N . PRO A 1 174 ? -8.816 -1.639 -2.442 1.00 78.88 174 PRO A N 1
ATOM 1327 C CA . PRO A 1 174 ? -8.310 -2.368 -1.277 1.00 78.88 174 PRO A CA 1
ATOM 1328 C C . PRO A 1 174 ? -8.489 -3.887 -1.408 1.00 78.88 174 PRO A C 1
ATOM 1330 O O . PRO A 1 174 ? -9.203 -4.386 -2.283 1.00 78.88 174 PRO A O 1
ATOM 1333 N N . ALA A 1 175 ? -7.841 -4.636 -0.512 1.00 76.06 175 ALA A N 1
ATOM 1334 C CA . ALA A 1 175 ? -8.091 -6.068 -0.367 1.00 76.06 175 ALA A CA 1
ATOM 1335 C C . ALA A 1 175 ? -9.511 -6.335 0.166 1.00 76.06 175 ALA A C 1
ATOM 1337 O O . ALA A 1 175 ? -10.063 -5.542 0.932 1.00 76.06 175 ALA A O 1
ATOM 1338 N N . ALA A 1 176 ? -10.090 -7.464 -0.241 1.00 74.62 176 ALA A N 1
ATOM 1339 C CA . ALA A 1 176 ? -11.445 -7.889 0.117 1.00 74.62 176 ALA A CA 1
ATOM 1340 C C . ALA A 1 176 ? -11.440 -9.214 0.898 1.00 74.62 176 ALA A C 1
ATOM 1342 O O . ALA A 1 176 ? -12.109 -10.173 0.531 1.00 74.62 176 ALA A O 1
ATOM 1343 N N . GLY A 1 177 ? -10.624 -9.281 1.949 1.00 58.47 177 GLY A N 1
ATOM 1344 C CA . GLY A 1 177 ? -10.650 -10.349 2.954 1.00 58.47 177 GLY A CA 1
ATOM 1345 C C . GLY A 1 177 ? -9.786 -11.567 2.632 1.00 58.47 177 GLY A C 1
ATOM 1346 O O . GLY A 1 177 ? -9.556 -12.412 3.492 1.00 58.47 177 GLY A O 1
ATOM 1347 N N . ALA A 1 178 ? -9.236 -11.639 1.420 1.00 59.38 178 ALA A N 1
ATOM 1348 C CA . ALA A 1 178 ? -8.319 -12.688 0.993 1.00 59.38 178 ALA A CA 1
ATOM 1349 C C . ALA A 1 178 ? -7.190 -12.113 0.131 1.00 59.38 178 ALA A C 1
ATOM 1351 O O . ALA A 1 178 ? -7.316 -11.047 -0.471 1.00 59.38 178 ALA A O 1
ATOM 1352 N N . THR A 1 179 ? -6.076 -12.838 0.031 1.00 65.12 179 THR A N 1
ATOM 1353 C CA . THR A 1 179 ? -4.889 -12.411 -0.737 1.00 65.12 179 THR A CA 1
ATOM 1354 C C . THR A 1 179 ? -5.121 -12.361 -2.253 1.00 65.12 179 THR A C 1
ATOM 1356 O O . THR A 1 179 ? -4.318 -11.789 -2.993 1.00 65.12 179 THR A O 1
ATOM 1359 N N . ASN A 1 180 ? -6.223 -12.946 -2.723 1.00 57.81 180 ASN A N 1
ATOM 1360 C CA . ASN A 1 180 ? -6.669 -12.984 -4.114 1.00 57.81 180 ASN A CA 1
ATOM 1361 C C . ASN A 1 180 ? -7.994 -12.234 -4.351 1.00 57.81 180 ASN A C 1
ATOM 1363 O O . ASN A 1 180 ? -8.527 -12.314 -5.454 1.00 57.81 180 ASN A O 1
ATOM 1367 N N . ALA A 1 181 ? -8.515 -11.514 -3.354 1.00 48.44 181 ALA A N 1
ATOM 1368 C CA . ALA A 1 181 ? -9.774 -10.784 -3.450 1.00 48.44 181 ALA A CA 1
ATOM 1369 C C . ALA A 1 181 ? -9.547 -9.278 -3.278 1.00 48.44 181 ALA A C 1
ATOM 1371 O O . ALA A 1 181 ? -8.759 -8.835 -2.438 1.00 48.44 181 ALA A O 1
ATOM 1372 N N . ALA A 1 182 ? -10.254 -8.478 -4.070 1.00 68.19 182 ALA A N 1
ATOM 1373 C CA . ALA A 1 182 ? -10.232 -7.025 -3.984 1.00 68.19 182 ALA A CA 1
ATOM 1374 C C . ALA A 1 182 ? -11.597 -6.453 -4.363 1.00 68.19 182 ALA A C 1
ATOM 1376 O O . ALA A 1 182 ? -12.345 -7.072 -5.119 1.00 68.19 182 ALA A O 1
ATOM 1377 N N . VAL A 1 183 ? -11.906 -5.266 -3.851 1.00 61.34 183 VAL A N 1
ATOM 1378 C CA . VAL A 1 183 ? -13.146 -4.550 -4.160 1.00 61.34 183 VAL A CA 1
ATOM 1379 C C . VAL A 1 183 ? -12.800 -3.158 -4.645 1.00 61.34 183 VAL A C 1
ATOM 1381 O O . VAL A 1 183 ? -11.913 -2.515 -4.095 1.00 61.34 183 VAL A O 1
ATOM 1384 N N . LYS A 1 184 ? -13.488 -2.693 -5.683 1.00 73.06 184 LYS A N 1
ATOM 1385 C CA . LYS A 1 184 ? -13.396 -1.309 -6.132 1.00 73.06 184 LYS A CA 1
ATOM 1386 C C . LYS A 1 184 ? -14.443 -0.483 -5.393 1.00 73.06 184 LYS A C 1
ATOM 1388 O O . LYS A 1 184 ? -15.620 -0.835 -5.407 1.00 73.06 184 LYS A O 1
ATOM 1393 N N . ILE A 1 185 ? -14.023 0.594 -4.739 1.00 69.69 185 ILE A N 1
ATOM 1394 C CA . ILE A 1 185 ? -14.904 1.383 -3.875 1.00 69.69 185 ILE A CA 1
ATOM 1395 C C . ILE A 1 185 ? -14.445 2.842 -3.789 1.00 69.69 185 ILE A C 1
ATOM 1397 O O . ILE A 1 185 ? -13.252 3.128 -3.854 1.00 69.69 185 ILE A O 1
ATOM 1401 N N . GLY A 1 186 ? -15.400 3.767 -3.654 1.00 79.25 186 GLY A N 1
ATOM 1402 C CA . GLY A 1 186 ? -15.116 5.189 -3.439 1.00 79.25 186 GLY A CA 1
ATOM 1403 C C . GLY A 1 186 ? -14.439 5.453 -2.097 1.00 79.25 186 GLY A C 1
ATOM 1404 O O . GLY A 1 186 ? -14.812 4.838 -1.099 1.00 79.25 186 GLY A O 1
ATOM 1405 N N . VAL A 1 187 ? -13.483 6.381 -2.055 1.00 84.94 187 VAL A N 1
ATOM 1406 C CA . VAL A 1 187 ? -12.714 6.695 -0.836 1.00 84.94 187 VAL A CA 1
ATOM 1407 C C . VAL A 1 187 ? -13.628 7.165 0.297 1.00 84.94 187 VAL A C 1
ATOM 1409 O O . VAL A 1 187 ? -13.612 6.585 1.382 1.00 84.94 187 VAL A O 1
ATOM 1412 N N . GLU A 1 188 ? -14.521 8.115 0.022 1.00 87.69 188 GLU A N 1
ATOM 1413 C CA . GLU A 1 188 ? -15.516 8.576 1.003 1.00 87.69 188 GLU A CA 1
ATOM 1414 C C . GLU A 1 188 ? -16.480 7.45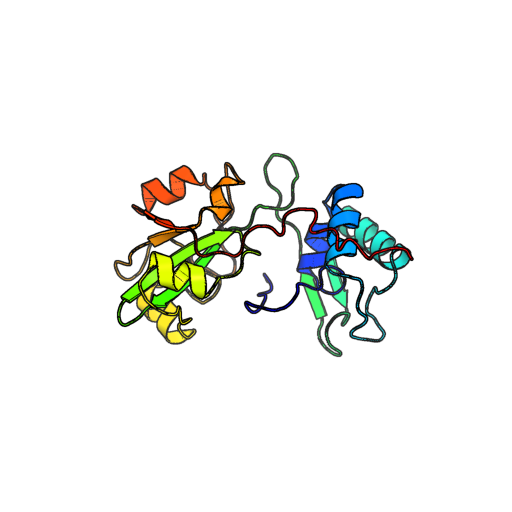7 1.427 1.00 87.69 188 GLU A C 1
ATOM 1416 O O . GLU A 1 188 ? -16.941 7.398 2.568 1.00 87.69 188 GLU A O 1
ATOM 1421 N N . ARG A 1 189 ? -16.752 6.503 0.526 1.00 78.62 189 ARG A N 1
ATOM 1422 C CA . ARG A 1 189 ? -17.594 5.346 0.841 1.00 78.62 189 ARG A CA 1
ATOM 1423 C C . ARG A 1 189 ? -16.894 4.370 1.787 1.00 78.62 189 ARG A C 1
ATOM 1425 O O . ARG A 1 189 ? -17.587 3.793 2.622 1.00 78.62 189 ARG A O 1
ATOM 1432 N N . ILE A 1 190 ? -15.569 4.205 1.696 1.00 83.75 190 ILE A N 1
ATOM 1433 C CA . ILE A 1 190 ? -14.789 3.445 2.689 1.00 83.75 190 ILE A CA 1
ATOM 1434 C C . ILE A 1 190 ? -14.984 4.085 4.062 1.00 83.75 190 ILE A C 1
ATOM 1436 O O . ILE A 1 190 ? -15.450 3.402 4.969 1.00 83.75 190 ILE A O 1
ATOM 1440 N N . ALA A 1 191 ? -14.707 5.388 4.187 1.00 88.50 191 ALA A N 1
ATOM 1441 C CA . ALA A 1 191 ? -14.782 6.089 5.465 1.00 88.50 191 ALA A CA 1
ATOM 1442 C C . ALA A 1 191 ? -16.182 6.007 6.094 1.00 88.50 191 ALA A C 1
ATOM 1444 O O . ALA A 1 191 ? -16.311 5.681 7.273 1.00 88.50 191 ALA A O 1
ATOM 1445 N N . ALA A 1 192 ? -17.233 6.203 5.292 1.00 83.94 192 ALA A N 1
ATOM 1446 C CA . ALA A 1 192 ? -18.615 6.091 5.751 1.00 83.94 192 ALA A CA 1
ATOM 1447 C C . ALA A 1 192 ? -18.993 4.670 6.208 1.00 83.94 192 ALA A C 1
ATOM 1449 O O . ALA A 1 192 ? -19.725 4.516 7.181 1.00 83.94 192 ALA A O 1
ATOM 1450 N N . LEU A 1 193 ? -18.525 3.627 5.512 1.00 76.31 193 LEU A N 1
ATOM 1451 C CA . LEU A 1 193 ? -18.846 2.234 5.851 1.00 76.31 193 LEU A CA 1
ATOM 1452 C C . LEU A 1 193 ? -18.120 1.737 7.100 1.00 76.31 193 LEU A C 1
ATOM 1454 O O . LEU A 1 193 ? -18.656 0.895 7.814 1.00 76.31 193 LEU A O 1
ATOM 1458 N N . THR A 1 194 ? -16.906 2.224 7.346 1.00 84.12 194 THR A N 1
ATOM 1459 C CA . THR A 1 194 ? -16.101 1.809 8.502 1.00 84.12 194 THR A CA 1
ATOM 1460 C C . THR A 1 194 ? -16.255 2.732 9.704 1.00 84.12 194 THR A C 1
ATOM 1462 O O . THR A 1 194 ? -15.708 2.427 10.758 1.00 84.12 194 THR A O 1
ATOM 1465 N N . GLY A 1 195 ? -16.923 3.881 9.543 1.00 90.12 195 GLY A N 1
ATOM 1466 C CA . GLY A 1 195 ? -16.892 4.962 10.528 1.00 90.12 195 GLY A CA 1
ATOM 1467 C C . GLY A 1 195 ? -15.477 5.503 10.746 1.00 90.12 195 GLY A C 1
ATOM 1468 O O . GLY A 1 195 ? -15.120 5.820 11.875 1.00 90.12 195 GLY A O 1
ATOM 1469 N N . ALA A 1 196 ? -14.645 5.525 9.695 1.00 92.94 196 ALA A N 1
ATOM 1470 C CA . ALA A 1 196 ? -13.237 5.867 9.860 1.00 92.94 196 ALA A CA 1
ATOM 1471 C C . ALA A 1 196 ? -13.018 7.354 10.134 1.00 92.94 196 ALA A C 1
ATOM 1473 O O . ALA A 1 196 ? -13.605 8.220 9.484 1.00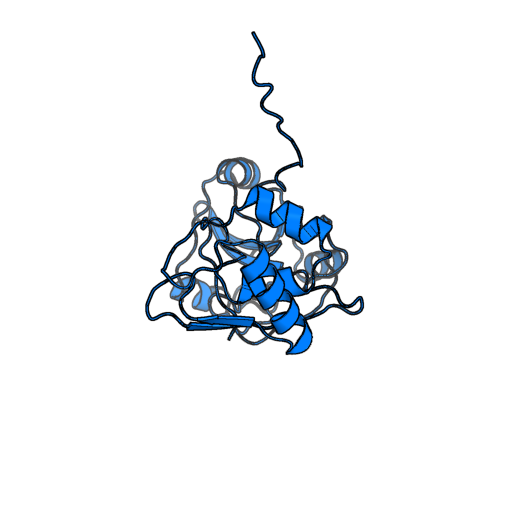 92.94 196 ALA A O 1
ATOM 1474 N N . GLU A 1 197 ? -12.073 7.628 11.025 1.00 96.31 197 GLU A N 1
ATOM 1475 C CA . GLU A 1 197 ? -11.498 8.957 11.205 1.00 96.31 197 GLU A CA 1
ATOM 1476 C C . GLU A 1 197 ? -10.368 9.197 10.194 1.00 96.31 197 GLU A C 1
ATOM 1478 O O . GLU A 1 197 ? -9.697 8.268 9.740 1.00 96.31 197 GLU A O 1
ATOM 1483 N N . TRP A 1 198 ? -10.132 10.459 9.839 1.00 96.88 198 TRP A N 1
ATOM 1484 C CA . TRP A 1 198 ? -9.036 10.827 8.945 1.00 96.88 198 TRP A CA 1
ATOM 1485 C C . TRP A 1 198 ? -7.750 11.088 9.724 1.00 96.88 198 TRP A C 1
ATOM 1487 O O . TRP A 1 198 ? -7.770 11.761 10.753 1.00 96.88 198 TRP A O 1
ATOM 1497 N N . CYS A 1 199 ? -6.622 10.608 9.208 1.00 96.31 199 CYS A N 1
ATOM 1498 C CA . CYS A 1 199 ? -5.304 10.869 9.778 1.00 96.31 199 CYS A CA 1
ATOM 1499 C C . CYS A 1 199 ? -4.291 11.265 8.698 1.00 96.31 199 CYS A C 1
ATOM 1501 O O . CYS A 1 199 ? -4.461 10.959 7.522 1.00 96.31 199 CYS A O 1
ATOM 1503 N N . ASP A 1 200 ? -3.225 11.948 9.100 1.00 96.31 200 ASP A N 1
ATOM 1504 C CA . ASP A 1 200 ? -2.047 12.156 8.262 1.00 96.31 200 ASP A CA 1
ATOM 1505 C C . ASP A 1 200 ? -0.875 11.472 8.946 1.00 96.31 200 ASP A C 1
ATOM 1507 O O . ASP A 1 200 ? -0.277 12.026 9.865 1.00 96.31 200 ASP A O 1
ATOM 1511 N N . ILE A 1 201 ? -0.609 10.224 8.567 1.00 94.88 201 ILE A N 1
ATOM 1512 C CA . ILE A 1 201 ? 0.496 9.443 9.136 1.00 94.88 201 ILE A CA 1
ATOM 1513 C C . ILE A 1 201 ? 1.424 8.891 8.071 1.00 94.88 201 ILE A C 1
ATOM 1515 O O . ILE A 1 201 ? 2.448 8.292 8.406 1.00 94.88 201 ILE A O 1
ATOM 1519 N N . CYS A 1 202 ? 1.070 9.035 6.799 1.00 91.88 202 CYS A N 1
ATOM 1520 C CA . CYS A 1 202 ? 1.931 8.658 5.704 1.00 91.88 202 CYS A CA 1
ATOM 1521 C C . CYS A 1 202 ? 2.896 9.788 5.346 1.00 91.88 202 CYS A C 1
ATOM 1523 O O . CYS A 1 202 ? 2.630 10.978 5.506 1.00 91.88 202 CYS A O 1
ATOM 1525 N N . GLN A 1 203 ? 4.058 9.391 4.842 1.00 86.19 203 GLN A N 1
ATOM 1526 C CA . GLN A 1 203 ? 4.975 10.302 4.181 1.00 86.19 203 GLN A CA 1
ATOM 1527 C C . GLN A 1 203 ? 4.240 10.971 3.025 1.00 86.19 203 GLN A C 1
ATOM 1529 O O . GLN A 1 203 ? 3.551 10.288 2.257 1.00 86.19 203 GLN A O 1
ATOM 1534 N N . ASP A 1 204 ? 4.420 12.284 2.909 1.00 76.38 204 ASP A N 1
ATOM 1535 C CA . ASP A 1 204 ? 3.890 13.043 1.787 1.00 76.38 204 ASP A CA 1
ATOM 1536 C C . ASP A 1 204 ? 4.366 12.412 0.476 1.00 76.38 204 ASP A C 1
ATOM 1538 O O . ASP A 1 204 ? 5.424 11.764 0.406 1.00 76.38 204 ASP A O 1
ATOM 1542 N N . GLU A 1 205 ? 3.609 12.621 -0.601 1.00 62.41 205 GLU A N 1
ATOM 1543 C CA . GLU A 1 205 ? 4.249 12.515 -1.902 1.00 62.41 205 GLU A CA 1
ATOM 1544 C C . GLU A 1 205 ? 5.492 13.395 -1.869 1.00 62.41 205 GLU A C 1
ATOM 1546 O O . GLU A 1 205 ? 5.414 14.563 -1.499 1.00 62.41 205 GLU A O 1
ATOM 1551 N N . LEU A 1 206 ? 6.649 12.831 -2.224 1.00 38.09 206 LEU A N 1
ATOM 1552 C CA . LEU A 1 206 ? 7.819 13.646 -2.515 1.00 38.09 206 LEU A CA 1
ATOM 1553 C C . LEU A 1 206 ? 7.369 14.711 -3.516 1.00 38.09 206 LEU A C 1
ATOM 1555 O O . LEU A 1 206 ? 7.145 14.382 -4.684 1.00 38.09 206 LEU A O 1
ATOM 1559 N N . ALA A 1 207 ? 7.211 15.949 -3.040 1.00 28.27 207 ALA A N 1
ATOM 1560 C CA . ALA A 1 207 ? 6.928 17.088 -3.886 1.00 28.27 207 ALA A CA 1
ATOM 1561 C C . ALA A 1 207 ? 7.956 17.079 -5.027 1.00 28.27 207 ALA A C 1
ATOM 1563 O O . ALA A 1 207 ? 9.139 16.794 -4.783 1.00 28.27 207 ALA A O 1
ATOM 1564 N N . PRO A 1 208 ? 7.556 17.339 -6.280 1.00 34.59 208 PRO A N 1
ATOM 1565 C CA . PRO A 1 208 ? 8.525 17.515 -7.342 1.00 34.59 208 PRO A CA 1
ATOM 1566 C C . PRO A 1 208 ? 9.349 18.773 -7.033 1.00 34.59 208 PRO A C 1
ATOM 1568 O O . PRO A 1 208 ? 8.923 19.886 -7.307 1.00 34.59 208 PRO A O 1
ATOM 1571 N N . GLY A 1 209 ? 10.534 18.585 -6.445 1.00 31.62 209 GLY A N 1
ATOM 1572 C CA . GLY A 1 209 ? 11.545 19.627 -6.279 1.00 31.62 209 GLY A CA 1
ATOM 1573 C C . GLY A 1 209 ? 11.794 20.073 -4.840 1.00 31.62 209 GLY A C 1
ATOM 1574 O O . GLY A 1 209 ? 11.213 21.034 -4.354 1.00 31.62 209 GLY A O 1
ATOM 1575 N N . THR A 1 210 ? 12.813 19.489 -4.216 1.00 25.66 210 THR A N 1
ATOM 1576 C CA . THR A 1 210 ? 13.818 20.317 -3.541 1.00 25.66 210 THR A CA 1
ATOM 1577 C C . THR A 1 210 ? 15.020 20.311 -4.468 1.00 25.66 210 THR A C 1
ATOM 1579 O O . THR A 1 210 ? 15.834 19.390 -4.458 1.00 25.66 210 THR A O 1
ATOM 1582 N N . ALA A 1 211 ? 15.056 21.291 -5.370 1.00 32.31 211 ALA A N 1
ATOM 1583 C CA . ALA A 1 211 ? 16.278 21.627 -6.069 1.00 32.31 211 ALA A CA 1
ATOM 1584 C C . ALA A 1 211 ? 17.311 21.973 -4.991 1.00 32.31 211 ALA A C 1
ATOM 1586 O O . ALA A 1 211 ? 17.190 22.990 -4.312 1.00 32.31 211 ALA A O 1
ATOM 1587 N N . LEU A 1 212 ? 18.299 21.101 -4.800 1.00 29.56 212 LEU A N 1
ATOM 1588 C CA . LEU A 1 212 ? 19.562 21.532 -4.230 1.00 29.56 212 LEU A CA 1
ATOM 1589 C C . LEU A 1 212 ? 20.126 22.546 -5.225 1.00 29.56 212 LEU A C 1
ATOM 1591 O O . LEU A 1 212 ? 20.625 22.178 -6.288 1.00 29.56 212 LEU A O 1
ATOM 1595 N N . LEU A 1 213 ? 19.960 23.827 -4.892 1.00 33.62 213 LEU A N 1
ATOM 1596 C CA . LEU A 1 213 ? 20.837 24.893 -5.349 1.00 33.62 213 LEU A CA 1
ATOM 1597 C C . LEU A 1 213 ? 22.254 24.467 -4.965 1.00 33.62 213 LEU A C 1
ATOM 1599 O O . LEU A 1 213 ? 22.676 24.633 -3.824 1.00 33.62 213 LEU A O 1
ATOM 1603 N N . VAL A 1 214 ? 22.952 23.833 -5.903 1.00 33.34 214 VAL A N 1
ATOM 1604 C CA . VAL A 1 214 ? 24.402 23.740 -5.840 1.00 33.34 214 VAL A CA 1
ATOM 1605 C C . VAL A 1 214 ? 24.904 25.039 -6.442 1.00 33.34 214 VAL A C 1
ATOM 1607 O O . VAL A 1 214 ? 24.764 25.285 -7.642 1.00 33.34 214 VAL A O 1
ATOM 1610 N N . ASP A 1 215 ? 25.383 25.876 -5.533 1.00 33.25 215 ASP A N 1
ATOM 1611 C CA . ASP A 1 215 ? 26.166 27.075 -5.767 1.00 33.25 215 ASP A CA 1
ATOM 1612 C C . ASP A 1 215 ? 27.175 26.863 -6.908 1.00 33.25 215 ASP A C 1
ATOM 1614 O O . ASP A 1 215 ? 27.876 25.848 -6.967 1.00 33.25 215 ASP A O 1
ATOM 1618 N N . ARG A 1 216 ? 27.198 27.807 -7.850 1.00 36.72 216 ARG A N 1
ATOM 1619 C CA . ARG A 1 216 ? 28.193 27.886 -8.918 1.00 36.72 216 ARG A CA 1
ATOM 1620 C C . ARG A 1 216 ? 29.047 29.122 -8.670 1.00 36.72 216 ARG A C 1
ATOM 1622 O O . ARG A 1 216 ? 28.769 30.156 -9.271 1.00 36.72 216 ARG A O 1
ATOM 1629 N N . SER A 1 217 ? 30.098 28.965 -7.870 1.00 42.59 217 SER A N 1
ATOM 1630 C CA . SER A 1 217 ? 31.414 29.605 -8.051 1.00 42.59 217 SER A CA 1
ATOM 1631 C C . SER A 1 217 ? 32.397 29.112 -7.002 1.00 42.59 217 SER A C 1
ATOM 1633 O O . SER A 1 217 ? 32.007 29.074 -5.818 1.00 42.59 217 SER A O 1
#

Secondary structure (DSSP, 8-state):
-PPPPPTT----GGGSHHHHHHHTTS-HHHHHHHHHHH-----STT---SHHHHHHHHHHHHHHT-EEEESSSSTT-EEEE-PPB-TTSPBP-BEEEEEEEETTEEEEEEEETT--B-HHHHHHHHSS--EEPPHHHHHHHHSS-TTT--SSS-SS---EEEEGGGGG-SEEB-B-SSTT-B--EEHHHHHHHHTPEEE--BPPP--S---------

pLDDT: mean 76.88, std 18.15, range [25.66, 97.38]

Solvent-accessible surface area (backbone atoms only — not comparable to full-atom values): 12063 Å² total; per-residue (Å²): 121,76,88,84,78,66,90,85,61,82,69,55,35,72,36,31,17,60,34,36,23,44,48,35,58,45,57,70,70,56,40,52,54,50,41,74,72,63,54,54,78,70,62,36,96,61,22,45,48,43,71,66,60,37,51,55,50,26,54,51,21,54,74,70,59,39,23,69,20,76,17,16,54,42,83,92,45,70,46,60,23,59,56,53,61,46,100,85,66,40,56,49,54,39,29,36,47,45,60,36,30,38,79,92,48,62,34,37,38,38,30,36,56,85,56,45,80,30,59,63,39,29,25,73,74,66,76,27,60,72,37,77,64,55,60,67,60,38,26,68,49,41,60,14,46,77,75,1,30,32,85,60,88,51,67,44,97,62,58,38,31,37,28,58,69,38,73,82,39,73,50,31,38,31,31,53,47,31,68,89,34,65,46,80,46,40,43,70,54,52,34,67,75,52,69,32,48,80,42,67,28,55,51,71,78,81,66,94,72,82,76,78,80,73,83,90,128

Foldseek 3Di:
DDDDDDFPPLDLLQQDFVSLQQLLQDDPVVNVVSCVVSAQDFQDPPGPNDPVSSVVQSPVCNVVQKGWNPQRHHPPDIDMGGFDADPVRHRFQAWEWFWKDFPNAIAIEIAGRNWHFDQVQCCVFPVGGIDGDDQVVCCVFFVAGVQLRDLPDGPHQHAYAYEPNCVVDQWGWYHPRYNPHIDIGGSVRSCVRNVHHYGHGTDDPPPPDPPPPPDDD

Sequence (217 aa):
MRAFFRPGTRSSFHASGIGKAVLAHLEPQRVGAVLRRTGLERFTEKTLSDISALAHDLVTIKLRGWSVDDEERHPGMRCVAAAIFNEFGEPGQIAKTICLRVGDRVMLVVARGDARIDNRKSRDAFGGKPRMLDAEQVAEITGHPIGGVCPFGLASPLPVYCDVSLRAYDQVVPAAGATNAAVKIGVERIAALTGAEWCDICQDELAPGTALLVDRS

Nearest PDB structures (foldseek):
  3ri0-assembly2_B  TM=9.029E-01  e=1.072E-10  Thermus thermophilus HB8
  3rij-assembly2_B  TM=9.053E-01  e=3.284E-10  Thermus thermophilus HB8
  3rij-assembly3_C  TM=8.815E-01  e=1.876E-10  Thermus thermophilus HB8
  2cx5-assembly3_C  TM=9.016E-01  e=1.070E-09  Thermus thermophilus
  3ri0-assembly1_A  TM=8.967E-01  e=1.555E-09  Thermus thermophilus HB8